Protein AF-A0A7J8F1W4-F1 (afdb_monomer_lite)

Organism: Rousettus aegyptiacus (NCBI:txid9407)

Sequence (271 aa):
MDYCKKEWRGNTQKAICMKKGYEEVSQKFTSIRRVRGDNYCALRATLFQAMSQPAALPHWLQDPELTLLPEKLISKYNWIKQWKLGLKFEGKSEDLVDKIKESLTLLRTKWAGLAELRTAEARQVACDKLFTNEEEEYSLYEAVKFLMLNRAIELYDDKEKGKEVPFFSVLLFARDTSSDPRQLLRNHLNQVGHTGGLEQVSCTFGSTLAQNSSFNHQTFVGQKFRSSVVGCSWLGVPGGPDWGRRIHVQHGRGLGPSLGDSSFSPCGPSS

Structure (mmCIF, N/CA/C/O backbone):
data_AF-A0A7J8F1W4-F1
#
_entry.id   AF-A0A7J8F1W4-F1
#
loop_
_atom_site.group_PDB
_atom_site.id
_atom_site.type_symbol
_atom_site.label_atom_id
_atom_site.label_alt_id
_atom_site.label_comp_id
_atom_site.label_asym_id
_atom_site.label_entity_id
_atom_site.label_seq_id
_atom_site.pdbx_PDB_ins_code
_atom_site.Cartn_x
_atom_site.Cartn_y
_atom_site.Cartn_z
_atom_site.occupancy
_atom_site.B_iso_or_equiv
_atom_site.auth_seq_id
_atom_site.auth_comp_id
_atom_site.auth_asym_id
_atom_site.auth_atom_id
_atom_site.pdbx_PDB_model_num
ATOM 1 N N . MET A 1 1 ? 15.299 -8.097 -22.611 1.00 87.38 1 MET A N 1
ATOM 2 C CA . MET A 1 1 ? 15.973 -9.411 -22.442 1.00 87.38 1 MET A CA 1
ATOM 3 C C . MET A 1 1 ? 17.372 -9.336 -21.823 1.00 87.38 1 MET A C 1
ATOM 5 O O . MET A 1 1 ? 17.802 -10.322 -21.231 1.00 87.38 1 MET A O 1
ATOM 9 N N . ASP A 1 2 ? 18.073 -8.199 -21.877 1.00 92.69 2 ASP A N 1
ATOM 10 C CA . ASP A 1 2 ? 19.457 -8.086 -21.370 1.00 92.69 2 ASP A CA 1
ATOM 11 C C . ASP A 1 2 ? 19.605 -8.404 -19.881 1.00 92.69 2 ASP A C 1
ATOM 13 O O . ASP A 1 2 ? 20.530 -9.110 -19.480 1.00 92.69 2 ASP A O 1
ATOM 17 N N . TYR A 1 3 ? 18.641 -7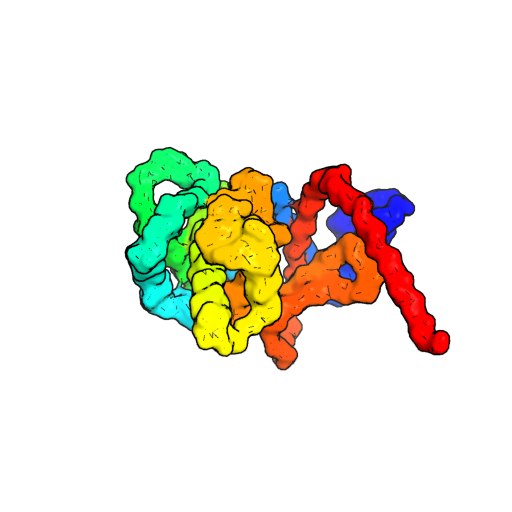.965 -19.066 1.00 88.00 3 TYR A N 1
ATOM 18 C CA . TYR A 1 3 ? 18.589 -8.309 -17.646 1.00 88.00 3 TYR A CA 1
ATOM 19 C C . TYR A 1 3 ? 18.582 -9.828 -17.414 1.00 88.00 3 TYR A C 1
ATOM 21 O O . TYR A 1 3 ? 19.382 -10.341 -16.635 1.00 88.00 3 TYR A O 1
ATOM 29 N N . CYS A 1 4 ? 17.735 -10.559 -18.147 1.00 88.88 4 CYS A N 1
ATOM 30 C CA . CYS A 1 4 ? 17.640 -12.011 -18.037 1.00 88.88 4 CYS A CA 1
ATOM 31 C C . CYS A 1 4 ? 18.960 -12.698 -18.412 1.00 88.88 4 CYS A C 1
ATOM 33 O O . CYS A 1 4 ? 19.391 -13.607 -17.708 1.00 88.88 4 CYS A O 1
ATOM 35 N N . LYS A 1 5 ? 19.623 -12.250 -19.488 1.00 90.75 5 LYS A N 1
ATOM 36 C CA . LYS A 1 5 ? 20.929 -12.788 -19.911 1.00 90.75 5 LYS A CA 1
ATOM 37 C C . LYS A 1 5 ? 22.009 -12.567 -18.849 1.00 90.75 5 LYS A C 1
ATOM 39 O O . LYS A 1 5 ? 22.869 -13.425 -18.658 1.00 90.75 5 LYS A O 1
ATOM 44 N N . LYS A 1 6 ? 21.970 -11.421 -18.160 1.00 92.44 6 LYS A N 1
ATOM 45 C CA . LYS A 1 6 ? 22.951 -11.064 -17.131 1.00 92.44 6 LYS A CA 1
ATOM 46 C C . LYS A 1 6 ? 22.773 -11.868 -15.843 1.00 92.44 6 LYS A C 1
ATOM 48 O O . LYS A 1 6 ? 23.784 -12.349 -15.332 1.00 92.44 6 LYS A O 1
ATOM 53 N N . GLU A 1 7 ? 21.543 -11.989 -15.340 1.00 89.38 7 GLU A N 1
ATOM 54 C CA . GLU A 1 7 ? 21.234 -12.644 -14.056 1.00 89.38 7 GLU A CA 1
ATOM 55 C C . GLU A 1 7 ? 21.146 -14.170 -14.163 1.00 89.38 7 GLU A C 1
ATOM 57 O O . GLU A 1 7 ? 21.704 -14.893 -13.342 1.00 89.38 7 GLU A O 1
ATOM 62 N N . TRP A 1 8 ? 20.475 -14.688 -15.193 1.00 89.00 8 TRP A N 1
ATOM 63 C CA . TRP A 1 8 ? 20.205 -16.119 -15.330 1.00 89.00 8 TRP A CA 1
ATOM 64 C C . TRP A 1 8 ? 21.188 -16.752 -16.311 1.00 89.00 8 TRP A C 1
ATOM 66 O O . TRP A 1 8 ? 20.878 -16.988 -17.479 1.00 89.00 8 TRP A O 1
ATOM 76 N N . ARG A 1 9 ? 22.404 -17.025 -15.829 1.00 89.44 9 ARG A N 1
ATOM 77 C CA . ARG A 1 9 ? 23.480 -17.650 -16.616 1.00 89.44 9 ARG A CA 1
ATOM 78 C C . ARG A 1 9 ? 23.468 -19.177 -16.510 1.00 89.44 9 ARG A C 1
ATOM 80 O O . ARG A 1 9 ? 22.954 -19.748 -15.552 1.00 89.44 9 ARG A O 1
ATOM 87 N N . GLY A 1 10 ? 24.068 -19.832 -17.503 1.00 89.62 10 GLY A N 1
ATOM 88 C CA . GLY A 1 10 ? 24.205 -21.289 -17.548 1.00 89.62 10 GLY A CA 1
ATOM 89 C C . GLY A 1 10 ? 22.908 -22.039 -17.875 1.00 89.62 10 GLY A C 1
ATOM 90 O O . GLY A 1 10 ? 21.909 -21.445 -18.298 1.00 89.62 10 GLY A O 1
ATOM 91 N N . ASN A 1 11 ? 22.960 -23.359 -17.677 1.00 92.19 11 ASN A N 1
ATOM 92 C CA . ASN A 1 11 ? 21.940 -24.324 -18.107 1.00 92.19 11 ASN A CA 1
ATOM 93 C C . ASN A 1 11 ? 21.307 -25.088 -16.933 1.00 92.19 11 ASN A C 1
ATOM 95 O O . ASN A 1 11 ? 20.782 -26.183 -17.109 1.00 92.19 11 ASN A O 1
ATOM 99 N N . THR A 1 12 ? 21.352 -24.533 -15.719 1.00 91.50 12 THR A N 1
ATOM 100 C CA . THR A 1 12 ? 20.630 -25.140 -14.595 1.00 91.50 12 THR A CA 1
ATOM 101 C C . THR A 1 12 ? 19.129 -25.111 -14.868 1.00 91.50 12 THR A C 1
ATOM 103 O O . THR A 1 12 ? 18.616 -24.177 -15.491 1.00 91.50 12 THR A O 1
ATOM 106 N N . GLN A 1 13 ? 18.392 -26.094 -14.348 1.00 85.75 13 GLN A N 1
ATOM 107 C CA . GLN A 1 13 ? 16.939 -26.156 -14.520 1.00 85.75 13 GLN A CA 1
ATOM 108 C C . GLN A 1 13 ? 16.240 -24.867 -14.053 1.00 85.75 13 GLN A C 1
ATOM 110 O O . GLN A 1 13 ? 15.285 -24.411 -14.681 1.00 85.75 13 GLN A O 1
ATOM 115 N N . LYS A 1 14 ? 16.751 -24.249 -12.979 1.00 81.56 14 LYS A N 1
ATOM 116 C CA . LYS A 1 14 ? 16.273 -22.959 -12.467 1.00 81.56 14 LYS A CA 1
ATOM 117 C C . LYS A 1 14 ? 16.530 -21.822 -13.459 1.00 81.56 14 LYS A C 1
ATOM 119 O O . LYS A 1 14 ? 15.614 -21.055 -13.734 1.00 81.56 14 LYS A O 1
ATOM 124 N N . ALA A 1 15 ? 17.733 -21.730 -14.030 1.00 85.06 15 ALA A N 1
ATOM 125 C CA . ALA A 1 15 ? 18.055 -20.705 -15.024 1.00 85.06 15 ALA A CA 1
ATOM 126 C C . ALA A 1 15 ? 17.222 -20.866 -16.304 1.00 85.06 15 ALA A C 1
ATOM 128 O O . ALA A 1 15 ? 16.712 -19.877 -16.818 1.00 85.06 15 ALA A O 1
ATOM 129 N N . ILE A 1 16 ? 17.022 -22.100 -16.781 1.00 87.56 16 ILE A N 1
ATOM 130 C CA . ILE A 1 16 ? 16.160 -22.393 -17.938 1.00 87.56 16 ILE A CA 1
ATOM 131 C C . ILE A 1 16 ? 14.712 -21.970 -17.653 1.00 87.56 16 ILE A C 1
ATOM 133 O O . ILE A 1 16 ? 14.098 -21.293 -18.473 1.00 87.56 16 ILE A O 1
ATOM 137 N N . CYS A 1 17 ? 14.177 -22.322 -16.480 1.00 82.19 17 CYS A N 1
ATOM 138 C CA . CYS A 1 17 ? 12.823 -21.946 -16.069 1.00 82.19 17 CYS A CA 1
ATOM 139 C C . CYS A 1 17 ? 12.640 -20.421 -16.017 1.00 82.19 17 CYS A C 1
ATOM 141 O O . CYS A 1 17 ? 11.667 -19.893 -16.549 1.00 82.19 17 CYS A O 1
ATOM 143 N N . MET A 1 18 ? 13.596 -19.703 -15.423 1.00 85.44 18 MET A N 1
ATOM 144 C CA . MET A 1 18 ? 13.534 -18.244 -15.326 1.00 85.44 18 MET A CA 1
ATOM 145 C C . MET A 1 18 ? 13.669 -17.563 -16.690 1.00 85.44 18 MET A C 1
ATOM 147 O O . MET A 1 18 ? 12.945 -16.605 -16.942 1.00 85.44 18 MET A O 1
ATOM 151 N N . LYS A 1 19 ? 14.534 -18.066 -17.585 1.00 88.88 19 LYS A N 1
ATOM 152 C CA . LYS A 1 19 ? 14.649 -17.563 -18.966 1.00 88.88 19 LYS A CA 1
ATOM 153 C C . LYS A 1 19 ? 13.312 -17.630 -19.700 1.00 88.88 19 LYS A C 1
ATOM 155 O O . LYS A 1 19 ? 12.871 -16.601 -20.198 1.00 88.88 19 LYS A O 1
ATOM 160 N N . LYS A 1 20 ? 12.625 -18.778 -19.643 1.00 88.25 20 LYS A N 1
ATOM 161 C CA . LYS A 1 20 ? 11.274 -18.942 -20.209 1.00 88.25 20 LYS A CA 1
ATOM 162 C C . LYS A 1 20 ? 10.268 -17.960 -19.606 1.00 88.25 20 LYS A C 1
ATOM 164 O O . LYS A 1 20 ? 9.504 -17.331 -20.326 1.00 88.25 20 LYS A O 1
ATOM 169 N N . GLY A 1 21 ? 10.308 -17.762 -18.288 1.00 83.88 21 GLY A N 1
ATOM 170 C CA . GLY A 1 21 ? 9.456 -16.768 -17.631 1.00 83.88 21 GLY A CA 1
ATOM 171 C C . GLY A 1 21 ? 9.703 -15.337 -18.127 1.00 83.88 21 GLY A C 1
ATOM 172 O O . GLY A 1 21 ? 8.754 -14.587 -18.345 1.00 83.88 21 GLY A O 1
ATOM 173 N N . TYR A 1 22 ? 10.965 -14.953 -18.344 1.00 86.50 22 TYR A N 1
ATOM 174 C CA . TYR A 1 22 ? 11.305 -13.644 -18.910 1.00 86.50 22 TYR A CA 1
ATOM 175 C C . TYR A 1 22 ? 10.969 -13.518 -20.397 1.00 86.50 22 TYR A C 1
ATOM 177 O O . TYR A 1 22 ? 10.630 -12.416 -20.823 1.00 86.50 22 TYR A O 1
ATOM 185 N N . GLU A 1 23 ? 11.037 -14.603 -21.169 1.00 88.56 23 GLU A N 1
ATOM 186 C CA . GLU A 1 23 ? 10.591 -14.641 -22.568 1.00 88.56 23 GLU A CA 1
ATOM 187 C C . GLU A 1 23 ? 9.093 -14.322 -22.660 1.00 88.56 23 GLU A C 1
ATOM 189 O O . GLU A 1 23 ? 8.716 -13.398 -23.377 1.00 88.56 23 GLU A O 1
ATOM 194 N N . GLU A 1 24 ? 8.260 -14.973 -21.848 1.00 87.62 24 GLU A N 1
ATOM 195 C CA . GLU A 1 24 ? 6.814 -14.710 -21.780 1.00 87.62 24 GLU A CA 1
ATOM 196 C C . GLU A 1 24 ? 6.503 -13.278 -21.326 1.00 87.62 24 GLU A C 1
ATOM 198 O O . GLU A 1 24 ? 5.697 -12.573 -21.933 1.00 87.62 24 GLU A O 1
ATOM 203 N N . VAL A 1 25 ? 7.206 -12.786 -20.301 1.00 84.94 25 VAL A N 1
ATOM 204 C CA . VAL A 1 25 ? 7.093 -11.382 -19.877 1.00 84.94 25 VAL A CA 1
ATOM 205 C C . VAL A 1 25 ? 7.475 -10.429 -21.014 1.00 84.94 25 VAL A C 1
ATOM 207 O O . VAL A 1 25 ? 6.817 -9.402 -21.191 1.00 84.94 25 VAL A O 1
ATOM 210 N N . SER A 1 26 ? 8.496 -10.766 -21.806 1.00 88.94 26 SER A N 1
ATOM 211 C CA . SER A 1 26 ? 8.995 -9.908 -22.883 1.00 88.94 26 SER A CA 1
ATOM 212 C C . SER A 1 26 ? 8.041 -9.761 -24.066 1.00 88.94 26 SER A C 1
ATOM 214 O O . SER A 1 26 ? 8.127 -8.761 -24.776 1.00 88.94 26 SER A O 1
ATOM 216 N N . GLN A 1 27 ? 7.094 -10.692 -24.236 1.00 88.19 27 GLN A N 1
ATOM 217 C CA . GLN A 1 27 ? 6.038 -10.580 -25.250 1.00 88.19 27 GLN A CA 1
ATOM 218 C C . GLN A 1 27 ? 5.141 -9.362 -25.006 1.00 88.19 27 GLN A C 1
ATOM 220 O O . GLN A 1 27 ? 4.632 -8.757 -25.946 1.00 88.19 27 GLN A O 1
ATOM 225 N N . LYS A 1 28 ? 4.953 -8.990 -23.735 1.00 85.81 28 LYS A N 1
ATOM 226 C CA . LYS A 1 28 ? 4.146 -7.834 -23.336 1.00 85.81 28 LYS A CA 1
ATOM 227 C C . LYS A 1 28 ? 5.040 -6.650 -22.956 1.00 85.81 28 LYS A C 1
ATOM 229 O O . LYS A 1 28 ? 4.797 -5.529 -23.381 1.00 85.81 28 LYS A O 1
ATOM 234 N N . PHE A 1 29 ? 6.109 -6.861 -22.200 1.00 85.56 29 PHE A N 1
ATOM 235 C CA . PHE A 1 29 ? 6.877 -5.785 -21.573 1.00 85.56 29 PHE A CA 1
ATOM 236 C C . PHE A 1 29 ? 8.303 -5.723 -22.112 1.00 85.56 29 PHE A C 1
ATOM 238 O O . PHE A 1 29 ? 9.074 -6.669 -21.986 1.00 85.56 29 PHE A O 1
ATOM 245 N N . THR A 1 30 ? 8.703 -4.577 -22.663 1.00 88.94 30 THR A N 1
ATOM 246 C CA . THR A 1 30 ? 10.033 -4.432 -23.284 1.00 88.94 30 THR A CA 1
ATOM 247 C C . THR A 1 30 ? 11.145 -4.224 -22.257 1.00 88.94 30 THR A C 1
ATOM 249 O O . THR A 1 30 ? 12.310 -4.530 -22.517 1.00 88.94 30 THR A O 1
ATOM 252 N N . SER A 1 31 ? 10.794 -3.710 -21.076 1.00 87.94 31 SER A N 1
ATOM 253 C CA . SER A 1 31 ? 11.739 -3.277 -20.048 1.00 87.94 31 SER A CA 1
ATOM 254 C C . SER A 1 31 ? 11.312 -3.698 -18.645 1.00 87.94 31 SER A C 1
ATOM 256 O O . SER A 1 31 ? 10.129 -3.865 -18.342 1.00 87.94 31 SER A O 1
ATOM 258 N N . ILE A 1 32 ? 12.305 -3.811 -17.766 1.00 87.06 32 ILE A N 1
ATOM 259 C CA . ILE A 1 32 ? 12.142 -4.159 -16.355 1.00 87.06 32 ILE A CA 1
ATOM 260 C C . ILE A 1 32 ? 12.829 -3.122 -15.475 1.00 87.06 32 ILE A C 1
ATOM 262 O O . ILE A 1 32 ? 13.918 -2.643 -15.795 1.00 87.06 32 ILE A O 1
ATOM 266 N N . ARG A 1 33 ? 12.219 -2.817 -14.331 1.00 87.12 33 ARG A N 1
ATOM 267 C CA . ARG A 1 33 ? 12.862 -2.054 -13.260 1.00 87.12 33 ARG A CA 1
ATOM 268 C C . ARG A 1 33 ? 13.092 -2.954 -12.058 1.00 87.12 33 ARG A C 1
ATOM 270 O O . ARG A 1 33 ? 12.163 -3.577 -11.545 1.00 87.12 33 ARG A O 1
ATOM 277 N N . ARG A 1 34 ? 14.345 -3.024 -11.610 1.00 87.88 34 ARG A N 1
ATOM 278 C CA . ARG A 1 34 ? 14.695 -3.744 -10.383 1.00 87.88 34 ARG A CA 1
ATOM 279 C C . ARG A 1 34 ? 14.208 -2.946 -9.185 1.00 87.88 34 ARG A C 1
ATOM 281 O O . ARG A 1 34 ? 14.503 -1.760 -9.076 1.00 87.88 34 ARG A O 1
ATOM 288 N N . VAL A 1 35 ? 13.486 -3.613 -8.297 1.00 87.94 35 VAL A N 1
ATOM 289 C CA . VAL A 1 35 ? 13.042 -3.045 -7.025 1.00 87.94 35 VAL A CA 1
ATOM 290 C C . VAL A 1 35 ? 14.036 -3.452 -5.944 1.00 87.94 35 VAL A C 1
ATOM 292 O O . VAL A 1 35 ? 14.553 -4.570 -5.965 1.00 87.94 35 VAL A O 1
ATOM 295 N N . ARG A 1 36 ? 14.321 -2.545 -5.006 1.00 87.75 36 ARG A N 1
ATOM 296 C CA . ARG A 1 36 ? 15.161 -2.842 -3.843 1.00 87.75 36 ARG A CA 1
ATOM 297 C C . ARG A 1 36 ? 14.600 -4.053 -3.088 1.00 87.75 36 ARG A C 1
ATOM 299 O O . ARG A 1 36 ? 13.435 -4.054 -2.697 1.00 87.75 36 ARG A O 1
ATOM 306 N N . GLY A 1 37 ? 15.440 -5.071 -2.902 1.00 85.06 37 GLY A N 1
ATOM 307 C CA . GLY A 1 37 ? 15.102 -6.321 -2.215 1.00 85.06 37 GLY A CA 1
ATOM 308 C C . GLY A 1 37 ? 15.261 -6.215 -0.701 1.00 85.06 37 GLY A C 1
ATOM 309 O O . GLY A 1 37 ? 16.121 -6.887 -0.133 1.00 85.06 37 GLY A O 1
ATOM 310 N N . ASP A 1 38 ? 14.486 -5.328 -0.082 1.00 88.38 38 ASP A N 1
ATOM 311 C CA . ASP A 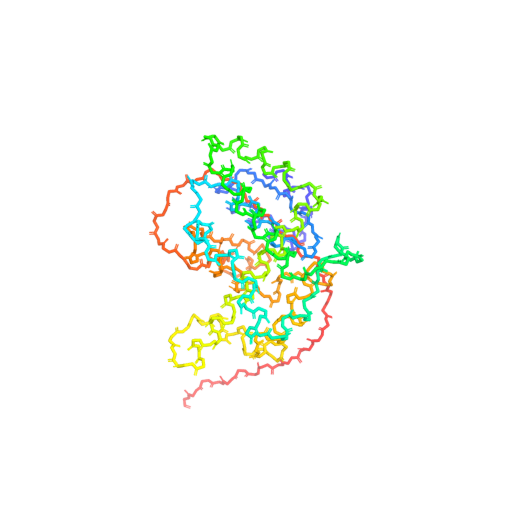1 38 ? 14.326 -5.225 1.370 1.00 88.38 38 ASP A CA 1
ATOM 312 C C . ASP A 1 38 ? 12.915 -5.676 1.800 1.00 88.38 38 ASP A C 1
ATOM 314 O O . ASP A 1 38 ? 12.100 -6.122 0.986 1.00 88.38 38 ASP A O 1
ATOM 318 N N . ASN A 1 39 ? 12.610 -5.514 3.085 1.00 89.44 39 ASN A N 1
ATOM 319 C CA . ASN A 1 39 ? 11.328 -5.887 3.683 1.00 89.44 39 ASN A CA 1
ATOM 320 C C . ASN A 1 39 ? 10.139 -4.999 3.249 1.00 89.44 39 ASN A C 1
ATOM 322 O O . ASN A 1 39 ? 9.001 -5.279 3.616 1.00 89.44 39 ASN A O 1
ATOM 326 N N . TYR A 1 40 ? 10.379 -3.980 2.417 1.00 89.31 40 TYR A N 1
ATOM 327 C CA . TYR A 1 40 ? 9.364 -3.157 1.754 1.00 89.31 40 TYR A CA 1
ATOM 328 C C . TYR A 1 40 ? 9.230 -3.462 0.257 1.00 89.31 40 TYR A C 1
ATOM 330 O O . TYR A 1 40 ? 8.451 -2.797 -0.422 1.00 89.31 40 TYR A O 1
ATOM 338 N N . CYS A 1 41 ? 9.948 -4.446 -0.298 1.00 87.31 41 CYS A N 1
ATOM 339 C CA . CYS A 1 41 ? 10.009 -4.679 -1.748 1.00 87.31 41 CYS A CA 1
ATOM 340 C C . CYS A 1 41 ? 8.632 -4.784 -2.427 1.00 87.31 41 CYS A C 1
ATOM 342 O O . CYS A 1 41 ? 8.448 -4.251 -3.522 1.00 87.31 41 CYS A O 1
ATOM 344 N N . ALA A 1 42 ? 7.656 -5.402 -1.762 1.00 83.81 42 ALA A N 1
ATOM 345 C CA . ALA A 1 42 ? 6.301 -5.540 -2.275 1.00 83.81 42 ALA A CA 1
ATOM 346 C C . ALA A 1 42 ? 5.480 -4.253 -2.252 1.00 83.81 42 ALA A C 1
ATOM 348 O O . ALA A 1 42 ? 4.837 -3.923 -3.255 1.00 83.81 42 ALA A O 1
ATOM 349 N N . LEU A 1 43 ? 5.565 -3.503 -1.151 1.00 88.06 43 LEU A N 1
ATOM 350 C CA . LEU A 1 43 ? 4.951 -2.183 -1.037 1.00 88.06 43 LEU A CA 1
ATOM 351 C C . LEU A 1 43 ? 5.570 -1.232 -2.060 1.00 88.06 43 LEU A C 1
ATOM 353 O O . LEU A 1 43 ? 4.849 -0.620 -2.842 1.00 88.06 43 LEU A O 1
ATOM 357 N N . ARG A 1 44 ? 6.903 -1.211 -2.149 1.00 91.12 44 ARG A N 1
ATOM 358 C CA . ARG A 1 44 ? 7.657 -0.394 -3.100 1.00 91.12 44 ARG A CA 1
ATOM 359 C C . ARG A 1 44 ? 7.278 -0.688 -4.541 1.00 91.12 44 ARG A C 1
ATOM 361 O O . ARG A 1 44 ? 6.932 0.231 -5.267 1.00 91.12 44 ARG A O 1
ATOM 368 N N . ALA A 1 45 ? 7.334 -1.951 -4.967 1.00 86.56 45 ALA A N 1
ATOM 369 C CA . ALA A 1 45 ? 7.040 -2.327 -6.352 1.00 86.56 45 ALA A CA 1
ATOM 370 C C . ALA A 1 45 ? 5.639 -1.877 -6.781 1.00 86.56 45 ALA A C 1
ATOM 372 O O . ALA A 1 45 ? 5.440 -1.394 -7.894 1.00 86.56 45 ALA A O 1
ATOM 373 N N . THR A 1 46 ? 4.678 -2.048 -5.883 1.00 86.25 46 THR A N 1
ATOM 374 C CA . THR A 1 46 ? 3.267 -1.838 -6.186 1.00 86.25 46 THR A CA 1
ATOM 375 C C . THR A 1 46 ? 2.892 -0.375 -6.113 1.00 86.25 46 THR A C 1
ATOM 377 O O . THR A 1 46 ? 2.261 0.128 -7.036 1.00 86.25 46 THR A O 1
ATOM 380 N N . LEU A 1 47 ? 3.329 0.320 -5.063 1.00 89.75 47 LEU A N 1
ATOM 381 C CA . LEU A 1 47 ? 3.074 1.742 -4.917 1.00 89.75 47 LEU A CA 1
ATOM 382 C C . LEU A 1 47 ? 3.766 2.529 -6.032 1.00 89.75 47 LEU A C 1
ATOM 384 O O . LEU A 1 47 ? 3.150 3.402 -6.630 1.00 89.75 47 LEU A O 1
ATOM 388 N N . PHE A 1 48 ? 4.996 2.153 -6.393 1.00 89.94 48 PHE A N 1
ATOM 389 C CA . PHE A 1 48 ? 5.699 2.750 -7.524 1.00 89.94 48 PHE A CA 1
ATOM 390 C C . PHE A 1 48 ? 4.909 2.604 -8.832 1.00 89.94 48 PHE A C 1
ATOM 392 O O . PHE A 1 48 ? 4.767 3.566 -9.587 1.00 89.94 48 PHE A O 1
ATOM 399 N N . GLN A 1 49 ? 4.367 1.414 -9.111 1.00 86.75 49 GLN A N 1
ATOM 400 C CA . GLN A 1 49 ? 3.557 1.201 -10.312 1.00 86.75 49 GLN A CA 1
ATOM 401 C C . GLN A 1 49 ? 2.244 1.978 -10.280 1.00 86.75 49 GLN A C 1
ATOM 403 O O . GLN A 1 49 ? 1.903 2.629 -11.263 1.00 86.75 49 GLN A O 1
ATOM 408 N N . ALA A 1 50 ? 1.534 1.953 -9.154 1.00 86.31 50 ALA A N 1
ATOM 409 C CA . ALA A 1 50 ? 0.262 2.651 -9.018 1.00 86.31 50 ALA A CA 1
ATOM 410 C C . ALA A 1 50 ? 0.427 4.179 -9.128 1.00 86.31 50 ALA A C 1
ATOM 412 O O . ALA A 1 50 ? -0.368 4.841 -9.790 1.00 86.31 50 ALA A O 1
ATOM 413 N N . MET A 1 51 ? 1.499 4.730 -8.551 1.00 88.88 51 MET A N 1
ATOM 414 C CA . MET A 1 51 ? 1.786 6.169 -8.554 1.00 88.88 51 MET A CA 1
ATOM 415 C C . MET A 1 51 ? 2.470 6.671 -9.833 1.00 88.88 51 MET A C 1
ATOM 417 O O . MET A 1 51 ? 2.396 7.861 -10.117 1.00 88.88 51 MET A O 1
ATOM 421 N N . SER A 1 52 ? 3.106 5.811 -10.638 1.00 86.56 52 SER A N 1
ATOM 422 C CA . SER A 1 52 ? 3.714 6.231 -11.919 1.00 86.56 52 SER A CA 1
ATOM 423 C C . SER A 1 52 ? 2.744 6.206 -13.102 1.00 86.56 52 SER A C 1
ATOM 425 O O . SER A 1 52 ? 3.014 6.820 -14.138 1.00 86.56 52 SER A O 1
ATOM 427 N N . GLN A 1 53 ? 1.585 5.566 -12.939 1.00 82.12 53 GLN A N 1
ATOM 428 C CA . GLN A 1 53 ? 0.535 5.477 -13.955 1.00 82.12 53 GLN A CA 1
ATOM 429 C C . GLN A 1 53 ? -0.804 6.170 -13.596 1.00 82.12 53 GLN A C 1
ATOM 431 O O . GLN A 1 53 ? -1.837 5.734 -14.105 1.00 82.12 53 GLN A O 1
ATOM 436 N N . PRO A 1 54 ? -0.871 7.227 -12.757 1.00 74.12 54 PRO A N 1
ATOM 437 C CA . PRO A 1 54 ? -2.148 7.796 -12.363 1.00 74.12 54 PRO A CA 1
ATOM 438 C C . PRO A 1 54 ? -2.787 8.511 -13.549 1.00 74.12 54 PRO A C 1
ATOM 440 O O . PRO A 1 54 ? -2.195 9.403 -14.156 1.00 74.12 54 PRO A O 1
ATOM 443 N N . ALA A 1 55 ? -4.016 8.107 -13.856 1.00 72.12 55 ALA A N 1
ATOM 444 C CA . ALA A 1 55 ? -4.910 8.861 -14.725 1.00 72.12 55 ALA A CA 1
ATOM 445 C C . ALA A 1 55 ? -5.663 9.952 -13.941 1.00 72.12 55 ALA A C 1
ATOM 447 O O . ALA A 1 55 ? -5.992 10.992 -14.497 1.00 72.12 55 ALA A O 1
ATOM 448 N N . ALA A 1 56 ? -5.929 9.707 -12.654 1.00 84.75 56 ALA A N 1
ATOM 449 C CA . ALA A 1 56 ? -6.621 10.611 -11.742 1.00 84.75 56 ALA A CA 1
ATOM 450 C C . ALA A 1 56 ? -6.281 10.264 -10.283 1.00 84.75 56 ALA A C 1
ATOM 452 O O . ALA A 1 56 ? -5.746 9.186 -9.996 1.00 84.75 56 ALA A O 1
ATOM 453 N N . LEU A 1 57 ? -6.625 11.164 -9.358 1.00 85.44 57 LEU A N 1
ATOM 454 C CA . LEU A 1 57 ? -6.610 10.872 -7.928 1.00 85.44 57 LEU A CA 1
ATOM 455 C C . LEU A 1 57 ? -7.755 9.892 -7.604 1.00 85.44 57 LEU A C 1
ATOM 457 O O . LEU A 1 57 ? -8.901 10.200 -7.932 1.00 85.44 57 LEU A O 1
ATOM 461 N N . PRO A 1 58 ? -7.504 8.731 -6.980 1.00 84.19 58 PRO A N 1
ATOM 462 C CA . PRO A 1 58 ? -8.567 7.782 -6.650 1.00 84.19 58 PRO A CA 1
ATOM 463 C C . PRO A 1 58 ? -9.612 8.359 -5.681 1.00 84.19 58 PRO A C 1
ATOM 465 O O . PRO A 1 58 ? -9.250 9.095 -4.766 1.00 84.19 58 PRO A O 1
ATOM 468 N N . HIS A 1 59 ? -10.890 7.986 -5.824 1.00 86.31 59 HIS A N 1
ATOM 469 C CA . HIS A 1 59 ? -11.985 8.536 -5.005 1.00 86.31 59 HIS A CA 1
ATOM 470 C C . HIS A 1 59 ? -11.788 8.350 -3.493 1.00 86.31 59 HIS A C 1
ATOM 472 O O . HIS A 1 59 ? -11.982 9.291 -2.734 1.00 86.31 59 HIS A O 1
ATOM 478 N N . TRP A 1 60 ? -11.324 7.181 -3.046 1.00 85.62 60 TRP A N 1
ATOM 479 C CA . TRP A 1 60 ? -11.028 6.934 -1.626 1.00 85.62 60 TRP A CA 1
ATOM 480 C C . TRP A 1 60 ? -9.908 7.832 -1.074 1.00 85.62 60 TRP A C 1
ATOM 482 O O . TRP A 1 60 ? -9.847 8.072 0.125 1.00 85.62 60 TRP A O 1
ATOM 492 N N . LEU A 1 61 ? -9.012 8.322 -1.940 1.00 87.25 61 LEU A N 1
ATOM 493 C CA . LEU A 1 61 ? -7.921 9.223 -1.565 1.00 87.25 61 LEU A CA 1
ATOM 494 C C . LEU A 1 61 ? -8.360 10.700 -1.623 1.00 87.25 61 LEU A C 1
ATOM 496 O O . LEU A 1 61 ? -7.696 11.560 -1.046 1.00 87.25 61 LEU A O 1
ATOM 500 N N . GLN A 1 62 ? -9.484 10.991 -2.291 1.00 88.69 62 GLN A N 1
ATOM 501 C CA . GLN A 1 62 ? -10.166 12.290 -2.256 1.00 88.69 62 GLN A CA 1
ATOM 502 C C . GLN A 1 62 ? -11.005 12.470 -0.984 1.00 88.69 62 GLN A C 1
ATOM 504 O O . GLN A 1 62 ? -11.246 13.608 -0.587 1.00 88.69 62 GLN A O 1
ATOM 509 N N . ASP A 1 63 ? -11.437 11.372 -0.357 1.00 89.44 63 ASP A N 1
ATOM 510 C CA . ASP A 1 63 ? -12.306 11.395 0.817 1.00 89.44 63 ASP A CA 1
ATOM 511 C C . ASP A 1 63 ? -11.646 12.147 1.996 1.00 89.44 63 ASP A C 1
ATOM 513 O O . ASP A 1 63 ? -10.595 11.719 2.496 1.00 89.44 63 ASP A O 1
ATOM 517 N N . PRO A 1 64 ? -12.229 13.267 2.472 1.00 88.44 64 PRO A N 1
ATOM 518 C CA . PRO A 1 64 ? -11.722 13.990 3.636 1.00 88.44 64 PRO A CA 1
ATOM 519 C C . PRO A 1 64 ? -11.652 13.122 4.900 1.00 88.44 64 PRO A C 1
ATOM 521 O O . PRO A 1 64 ? -10.746 13.306 5.724 1.00 88.44 64 PRO A O 1
ATOM 524 N N . GLU A 1 65 ? -12.553 12.141 5.026 1.00 89.69 65 GLU A N 1
ATOM 525 C CA . GLU A 1 65 ? -12.636 11.218 6.161 1.00 89.69 65 GLU A CA 1
ATOM 526 C C . GLU A 1 65 ? -11.382 10.357 6.317 1.00 89.69 65 GLU A C 1
ATOM 528 O O . GLU A 1 65 ? -11.062 9.919 7.425 1.00 89.69 65 GLU A O 1
ATOM 533 N N . LEU A 1 66 ? -10.603 10.185 5.244 1.00 90.19 66 LEU A N 1
ATOM 534 C CA . LEU A 1 66 ? -9.341 9.455 5.285 1.00 90.19 66 LEU A CA 1
ATOM 535 C C . LEU A 1 66 ? -8.377 10.029 6.331 1.00 90.19 66 LEU A C 1
ATOM 537 O O . LEU A 1 66 ? -7.678 9.283 7.011 1.00 90.19 66 LEU A O 1
ATOM 541 N N . THR A 1 67 ? -8.354 11.355 6.490 1.00 87.75 67 THR A N 1
ATOM 542 C CA . THR A 1 67 ? -7.465 12.023 7.456 1.00 87.75 67 THR A CA 1
ATOM 543 C C . THR A 1 67 ? -7.957 11.941 8.902 1.00 87.75 67 THR A C 1
ATOM 545 O O . THR A 1 67 ? -7.169 12.158 9.819 1.00 87.75 67 THR A O 1
ATOM 548 N N . LEU A 1 68 ? -9.227 11.582 9.109 1.00 92.31 68 LEU A N 1
ATOM 549 C CA . LEU A 1 68 ? -9.836 11.345 10.424 1.00 92.31 68 LEU A CA 1
ATOM 550 C C . LEU A 1 68 ? -9.780 9.863 10.828 1.00 92.31 68 LEU A C 1
ATOM 552 O O . LEU A 1 68 ? -9.998 9.516 11.990 1.00 92.31 68 LEU A O 1
ATOM 556 N N . LEU A 1 69 ? -9.477 8.976 9.876 1.00 93.69 69 LEU A N 1
ATOM 557 C CA . LEU A 1 69 ? -9.399 7.535 10.092 1.00 93.69 69 LEU A CA 1
ATOM 558 C C . LEU A 1 69 ? -8.420 7.129 11.214 1.00 93.69 69 LEU A C 1
ATOM 560 O O . LEU A 1 69 ? -8.800 6.263 12.007 1.00 93.69 69 LEU A O 1
ATOM 564 N N . PRO A 1 70 ? -7.214 7.728 11.348 1.00 94.62 70 PRO A N 1
ATOM 565 C CA . PRO A 1 70 ? -6.290 7.387 12.432 1.00 94.62 70 PRO A CA 1
ATOM 566 C C . PRO A 1 70 ? -6.897 7.613 13.817 1.00 94.62 70 PRO A C 1
ATOM 568 O O . PRO A 1 70 ? -6.883 6.705 14.648 1.00 94.62 70 PRO A O 1
ATOM 571 N N . GLU A 1 71 ? -7.507 8.781 14.032 1.00 94.44 71 GLU A N 1
ATOM 572 C CA . GLU A 1 71 ? -8.164 9.152 15.290 1.00 94.44 71 GLU A CA 1
ATOM 573 C C . GLU A 1 71 ? -9.312 8.182 15.609 1.00 94.44 71 GLU A C 1
ATOM 575 O O . GLU A 1 71 ? -9.374 7.611 16.702 1.00 94.44 71 GLU A O 1
ATOM 580 N N . LYS A 1 72 ? -10.187 7.925 14.627 1.00 95.19 72 LYS A N 1
ATOM 581 C CA . LYS A 1 72 ? -11.354 7.040 14.776 1.00 95.19 72 LYS A CA 1
ATOM 582 C C . LYS A 1 72 ? -10.959 5.602 15.106 1.00 95.19 72 LYS A C 1
ATOM 584 O O . LYS A 1 72 ? -11.506 5.012 16.040 1.00 95.19 72 LYS A O 1
ATOM 589 N N . LEU A 1 73 ? -10.018 5.024 14.356 1.00 94.94 73 LEU A N 1
ATOM 590 C CA . LEU A 1 73 ? -9.613 3.632 14.548 1.00 94.94 73 LEU A CA 1
ATOM 591 C C . LEU A 1 73 ? -8.827 3.433 15.836 1.00 94.94 73 LEU A C 1
ATOM 593 O O . LEU A 1 73 ? -9.111 2.483 16.558 1.00 94.94 73 LEU A O 1
ATOM 597 N N . ILE A 1 74 ? -7.865 4.306 16.144 1.00 94.44 74 ILE A N 1
ATOM 598 C CA . ILE A 1 74 ? -7.025 4.150 17.340 1.00 94.44 74 ILE A CA 1
ATOM 599 C C . ILE A 1 74 ? -7.852 4.374 18.613 1.00 94.44 74 ILE A C 1
ATOM 601 O O . ILE A 1 74 ? -7.637 3.671 19.601 1.00 94.44 74 ILE A O 1
ATOM 605 N N . SER A 1 75 ? -8.838 5.279 18.575 1.00 94.69 75 SER A N 1
ATOM 606 C CA . SER A 1 75 ? -9.788 5.475 19.676 1.00 94.69 75 SER A CA 1
ATOM 607 C C . SER A 1 75 ? -10.693 4.254 19.887 1.00 94.69 75 SER A C 1
ATOM 609 O O . SER A 1 75 ? -10.836 3.769 21.010 1.00 94.69 75 SER A O 1
ATOM 611 N N . LYS A 1 76 ? -11.246 3.684 18.805 1.00 96.38 76 LYS A N 1
ATOM 612 C CA . LYS A 1 76 ? -12.102 2.484 18.867 1.00 96.38 76 LYS A CA 1
ATOM 613 C C . LYS A 1 76 ? -11.324 1.218 19.247 1.00 96.38 76 LYS A C 1
ATOM 615 O O . LYS A 1 76 ? -11.834 0.365 19.970 1.00 96.38 76 LYS A O 1
ATOM 620 N N . TYR A 1 77 ? -10.091 1.086 18.766 1.00 95.81 77 TYR A N 1
ATOM 621 C CA . TYR A 1 77 ? -9.258 -0.104 18.901 1.00 95.81 77 TYR A CA 1
ATOM 622 C C . TYR A 1 77 ? -7.908 0.252 19.537 1.00 95.81 77 TYR A C 1
ATOM 624 O O . TYR A 1 77 ? -6.873 0.319 18.875 1.00 95.81 77 TYR A O 1
ATOM 632 N N . ASN A 1 78 ? -7.897 0.404 20.865 1.00 93.75 78 ASN A N 1
ATOM 633 C CA . ASN A 1 78 ? -6.698 0.779 21.631 1.00 93.75 78 ASN A CA 1
ATOM 634 C C . ASN A 1 78 ? -5.474 -0.130 21.401 1.00 93.75 78 ASN A C 1
ATOM 636 O O . ASN A 1 78 ? -4.339 0.300 21.602 1.00 93.75 78 ASN A O 1
ATOM 640 N N . TRP A 1 79 ? -5.671 -1.381 20.972 1.00 95.88 79 TRP A N 1
ATOM 641 C CA . TRP A 1 79 ? -4.573 -2.299 20.658 1.00 95.88 79 TRP A CA 1
ATOM 642 C C . TRP A 1 79 ? -3.737 -1.858 19.447 1.00 95.88 79 TRP A C 1
ATOM 644 O O . TRP A 1 79 ? -2.600 -2.309 19.323 1.00 95.88 79 TRP A O 1
ATOM 654 N N . ILE A 1 80 ? -4.235 -0.945 18.601 1.00 96.44 80 ILE A N 1
ATOM 655 C CA . ILE A 1 80 ? -3.475 -0.370 17.478 1.00 96.44 80 ILE A CA 1
ATOM 656 C C . ILE A 1 80 ? -2.264 0.428 17.978 1.00 96.44 80 ILE A C 1
ATOM 658 O O . ILE A 1 80 ? -1.262 0.500 17.278 1.00 96.44 80 ILE A O 1
ATOM 662 N N . LYS A 1 81 ? -2.268 0.919 19.227 1.00 93.31 81 LYS A N 1
ATOM 663 C CA . LYS A 1 81 ? -1.102 1.580 19.852 1.00 93.31 81 LYS A CA 1
ATOM 664 C C . LYS A 1 81 ? 0.145 0.685 19.946 1.00 93.31 81 LYS A C 1
ATOM 666 O O . LYS A 1 81 ? 1.229 1.178 20.216 1.00 93.31 81 LYS A O 1
ATOM 671 N N . GLN A 1 82 ? 0.009 -0.621 19.696 1.00 92.25 82 GLN A N 1
ATOM 672 C CA . GLN A 1 82 ? 1.120 -1.571 19.550 1.00 92.25 82 GLN A CA 1
ATOM 673 C C . GLN A 1 82 ? 1.805 -1.477 18.172 1.00 92.25 82 GLN A C 1
ATOM 675 O O . GLN A 1 82 ? 2.641 -2.324 17.847 1.00 92.25 82 GLN A O 1
ATOM 680 N N . TRP A 1 83 ? 1.422 -0.507 17.335 1.00 94.75 83 TRP A N 1
ATOM 681 C CA . TRP A 1 83 ? 2.018 -0.262 16.028 1.00 94.75 83 TRP A CA 1
ATOM 682 C C . TRP A 1 83 ? 3.525 -0.062 16.142 1.00 94.75 83 TRP A C 1
ATOM 684 O O . TRP A 1 83 ? 4.003 0.765 16.918 1.00 94.75 83 TRP A O 1
ATOM 694 N N . LYS A 1 84 ? 4.277 -0.803 15.331 1.00 92.19 84 LYS A N 1
ATOM 695 C CA . LYS A 1 84 ? 5.716 -0.622 15.199 1.00 92.19 84 LYS A CA 1
ATOM 696 C C . LYS A 1 84 ? 5.998 0.208 13.951 1.00 92.19 84 LYS A C 1
ATOM 698 O O . LYS A 1 84 ? 5.818 -0.271 12.829 1.00 92.19 84 LYS A O 1
ATOM 703 N N . LEU A 1 85 ? 6.414 1.456 14.167 1.00 89.50 85 LEU A N 1
ATOM 704 C CA . LEU A 1 85 ? 6.866 2.335 13.093 1.00 89.50 85 LEU A CA 1
ATOM 705 C C . LEU A 1 85 ? 8.151 1.785 12.465 1.00 89.50 85 LEU A C 1
ATOM 707 O O . LEU A 1 85 ? 9.002 1.227 13.161 1.00 89.50 85 LEU A O 1
ATOM 711 N N . GLY A 1 86 ? 8.299 1.971 11.153 1.00 84.69 86 GLY A N 1
ATOM 712 C CA . GLY A 1 86 ? 9.497 1.576 10.425 1.00 84.69 86 GLY A CA 1
ATOM 713 C C . GLY A 1 86 ? 10.785 2.163 11.012 1.00 84.69 86 GLY A C 1
ATOM 714 O O . GLY A 1 86 ? 10.791 3.246 11.590 1.00 84.69 86 GLY A O 1
ATOM 715 N N . LEU A 1 87 ? 11.906 1.469 10.784 1.00 80.62 87 LEU A N 1
ATOM 716 C CA . LEU A 1 87 ? 13.233 1.784 11.350 1.00 80.62 87 LEU A CA 1
ATOM 717 C C . LEU A 1 87 ? 13.687 3.247 11.166 1.00 80.62 87 LEU A C 1
ATOM 719 O O . LEU A 1 87 ? 14.486 3.751 11.945 1.00 80.62 87 LEU A O 1
ATOM 723 N N . LYS A 1 88 ? 13.192 3.941 10.135 1.00 81.31 88 LYS A N 1
ATOM 724 C CA . LYS A 1 88 ? 13.504 5.354 9.854 1.00 81.31 88 LYS A CA 1
ATOM 725 C C . LYS A 1 88 ? 12.840 6.347 10.819 1.00 81.31 88 LYS A C 1
ATOM 727 O O . LYS A 1 88 ? 13.219 7.514 10.827 1.00 81.31 88 LYS A O 1
ATOM 732 N N . PHE A 1 89 ? 11.879 5.888 11.614 1.00 79.81 89 PHE A N 1
ATOM 733 C CA . PHE A 1 89 ? 11.118 6.689 12.570 1.00 79.81 89 PHE A CA 1
ATOM 734 C C . PHE A 1 89 ? 11.392 6.291 14.031 1.00 79.81 89 PHE A C 1
ATOM 736 O O . PHE A 1 89 ? 10.817 6.890 14.939 1.00 79.81 89 PHE A O 1
ATOM 743 N N . GLU A 1 90 ? 12.263 5.304 14.284 1.00 69.62 90 GLU A N 1
ATOM 744 C CA . GLU A 1 90 ? 12.640 4.910 15.647 1.00 69.62 90 GLU A CA 1
ATOM 745 C C . GLU A 1 90 ? 13.304 6.088 16.387 1.00 69.62 90 GLU A C 1
ATOM 747 O O . GLU A 1 90 ? 14.191 6.756 15.858 1.00 69.62 90 GLU A O 1
ATOM 752 N N . GLY A 1 91 ? 12.852 6.361 17.616 1.00 64.44 91 GLY A N 1
ATOM 753 C CA . GLY A 1 91 ? 13.371 7.445 18.461 1.00 64.44 91 GLY A CA 1
ATOM 754 C C . GLY A 1 91 ? 12.690 8.810 18.290 1.00 64.44 91 GLY A C 1
ATOM 755 O O . GLY A 1 91 ? 13.000 9.727 19.048 1.00 64.44 91 GLY A O 1
ATOM 756 N N . LYS A 1 92 ? 11.739 8.963 17.357 1.00 64.00 92 LYS A N 1
ATOM 757 C CA . LYS A 1 92 ? 10.922 10.182 17.244 1.00 64.00 92 LYS A CA 1
ATOM 758 C C . LYS A 1 92 ? 9.739 10.100 18.218 1.00 64.00 92 LYS A C 1
ATOM 760 O O . LYS A 1 92 ? 8.870 9.245 18.073 1.00 64.00 92 LYS A O 1
ATOM 765 N N . SER A 1 93 ? 9.732 10.968 19.231 1.00 58.66 93 SER A N 1
ATOM 766 C CA . SER A 1 93 ? 8.657 11.089 20.229 1.00 58.66 93 SER A CA 1
ATOM 767 C C . SER A 1 93 ? 7.480 11.879 19.654 1.00 58.66 93 SER A C 1
ATOM 769 O O . SER A 1 93 ? 7.221 13.008 20.066 1.00 58.66 93 SER A O 1
ATOM 771 N N . GLU A 1 94 ? 6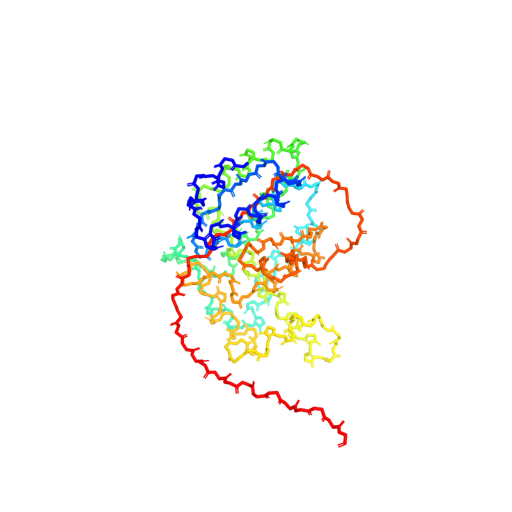.791 11.306 18.679 1.00 69.75 94 GLU A N 1
ATOM 772 C CA . GLU A 1 94 ? 5.561 11.880 18.138 1.00 69.75 94 GLU A CA 1
ATOM 773 C C . GLU A 1 94 ? 4.390 10.931 18.369 1.00 69.75 94 GLU A C 1
ATOM 775 O O . GLU A 1 94 ? 4.568 9.712 18.458 1.00 69.75 94 GLU A O 1
ATOM 780 N N . ASP A 1 95 ? 3.194 11.501 18.500 1.00 88.31 95 ASP A N 1
ATOM 781 C CA . ASP A 1 95 ? 1.979 10.721 18.677 1.00 88.31 95 ASP A CA 1
ATOM 782 C C . ASP A 1 95 ? 1.717 9.848 17.435 1.00 88.31 95 ASP A C 1
ATOM 784 O O . ASP A 1 95 ? 1.881 10.274 16.288 1.00 88.31 95 ASP A O 1
ATOM 788 N N . LEU A 1 96 ? 1.332 8.588 17.662 1.00 90.88 96 LEU A N 1
ATOM 789 C CA . LEU A 1 96 ? 1.096 7.624 16.585 1.00 90.88 96 LEU A CA 1
ATOM 790 C C . LEU A 1 96 ? -0.012 8.097 15.635 1.00 90.88 96 LEU A C 1
ATOM 792 O O . LEU A 1 96 ? 0.086 7.879 14.428 1.00 90.88 96 LEU A O 1
ATOM 796 N N . VAL A 1 97 ? -1.068 8.715 16.169 1.00 93.31 97 VAL A N 1
ATOM 797 C CA . VAL A 1 97 ? -2.191 9.224 15.377 1.00 93.31 97 VAL A CA 1
ATOM 798 C C . VAL A 1 97 ? -1.684 10.289 14.413 1.00 93.31 97 VAL A C 1
ATOM 800 O O . VAL A 1 97 ? -1.945 10.190 13.211 1.00 93.31 97 VAL A O 1
ATOM 803 N N . ASP A 1 98 ? -0.902 11.241 14.923 1.00 92.88 98 ASP A N 1
ATOM 804 C CA . ASP A 1 98 ? -0.328 12.328 14.132 1.00 92.88 98 ASP A CA 1
ATOM 805 C C . ASP A 1 98 ? 0.606 11.785 13.047 1.00 92.88 98 ASP A C 1
ATOM 807 O O . ASP A 1 98 ? 0.441 12.117 11.872 1.00 92.88 98 ASP A O 1
ATOM 811 N N . LYS A 1 99 ? 1.492 10.836 13.376 1.00 92.81 99 LYS A N 1
ATOM 812 C CA . LYS A 1 99 ? 2.391 10.212 12.388 1.00 92.81 99 LYS A CA 1
ATOM 813 C C . LYS A 1 99 ? 1.668 9.502 11.250 1.00 92.81 99 LYS A C 1
ATOM 815 O O . LYS A 1 99 ? 2.076 9.599 10.086 1.00 92.81 99 LYS A O 1
ATOM 820 N N . ILE A 1 100 ? 0.596 8.773 11.550 1.00 94.94 100 ILE A N 1
ATOM 821 C CA . ILE A 1 100 ? -0.198 8.112 10.509 1.00 94.94 100 ILE A CA 1
ATOM 822 C C . ILE A 1 100 ? -0.978 9.150 9.690 1.00 94.94 100 ILE A C 1
ATOM 824 O O . ILE A 1 100 ? -1.062 9.021 8.467 1.00 94.94 100 ILE A O 1
ATOM 828 N N . LYS A 1 101 ? -1.501 10.205 10.322 1.00 95.12 101 LYS A N 1
ATOM 829 C CA . LYS A 1 101 ? -2.214 11.301 9.649 1.00 95.12 101 LYS A CA 1
ATOM 830 C C . LYS A 1 101 ? -1.309 12.084 8.698 1.00 95.12 101 LYS A C 1
ATOM 832 O O . LYS A 1 101 ? -1.708 12.349 7.561 1.00 95.12 101 LYS A O 1
ATOM 837 N N . GLU A 1 102 ? -0.082 12.387 9.114 1.00 94.62 102 GLU A N 1
ATOM 838 C CA . GLU A 1 102 ? 0.965 12.965 8.264 1.00 94.62 102 GLU A CA 1
ATOM 839 C C . GLU A 1 102 ? 1.253 12.061 7.066 1.00 94.62 102 GLU A C 1
ATOM 841 O O . GLU A 1 102 ? 1.254 12.520 5.924 1.00 94.62 102 GLU A O 1
ATOM 846 N N . SER A 1 103 ? 1.403 10.757 7.308 1.00 95.50 103 SER A N 1
ATOM 847 C CA . SER A 1 103 ? 1.695 9.773 6.263 1.00 95.50 103 SER A CA 1
ATOM 848 C C . SER A 1 103 ? 0.560 9.642 5.236 1.00 95.50 103 SER A C 1
ATOM 850 O O . SER A 1 103 ? 0.810 9.609 4.028 1.00 95.50 103 SER A O 1
ATOM 852 N N . LEU A 1 104 ? -0.702 9.618 5.679 1.00 95.56 104 LEU A N 1
ATOM 853 C CA . LEU A 1 104 ? -1.876 9.611 4.793 1.00 95.56 104 LEU A CA 1
ATOM 854 C C . LEU A 1 104 ? -1.999 10.918 4.001 1.00 95.56 104 LEU A C 1
ATOM 856 O O . LEU A 1 104 ? -2.314 10.900 2.809 1.00 95.56 104 LEU A O 1
ATOM 860 N N . THR A 1 105 ? -1.706 12.050 4.642 1.00 95.50 105 THR A N 1
ATOM 861 C CA . THR A 1 105 ? -1.696 13.362 3.985 1.00 95.50 105 THR A CA 1
ATOM 862 C C . THR A 1 105 ? -0.608 13.427 2.918 1.00 95.50 105 THR A C 1
ATOM 864 O O . THR A 1 105 ? -0.879 13.870 1.803 1.00 95.50 105 THR A O 1
ATOM 867 N N . LEU A 1 106 ? 0.593 12.925 3.215 1.00 96.00 106 LEU A N 1
ATOM 868 C CA . LEU A 1 106 ? 1.693 12.826 2.261 1.00 96.00 106 LEU A CA 1
ATOM 869 C C . LEU A 1 106 ? 1.306 11.955 1.061 1.00 96.00 106 LEU A C 1
ATOM 871 O O . LEU A 1 106 ? 1.496 12.379 -0.079 1.00 96.00 106 LEU A O 1
ATOM 875 N N . LEU A 1 107 ? 0.719 10.778 1.305 1.00 95.06 107 LEU A N 1
ATOM 876 C CA . LEU A 1 107 ? 0.243 9.882 0.250 1.00 95.06 107 LEU A CA 1
ATOM 877 C C . LEU A 1 107 ? -0.744 10.594 -0.679 1.00 95.06 107 LEU A C 1
ATOM 879 O O . LEU A 1 107 ? -0.552 10.578 -1.895 1.00 95.06 107 LEU A O 1
ATOM 883 N N . ARG A 1 108 ? -1.752 11.270 -0.116 1.00 94.44 108 ARG A N 1
ATOM 884 C CA . ARG A 1 108 ? -2.737 12.043 -0.883 1.00 94.44 108 ARG A CA 1
ATOM 885 C C . ARG A 1 108 ? -2.079 13.145 -1.706 1.00 94.44 108 ARG A C 1
ATOM 887 O O . ARG A 1 108 ? -2.307 13.216 -2.910 1.00 94.44 108 ARG A O 1
ATOM 894 N N . THR A 1 109 ? -1.243 13.972 -1.083 1.00 95.38 109 THR A N 1
ATOM 895 C CA . THR A 1 109 ? -0.597 15.117 -1.739 1.00 95.38 109 THR A CA 1
ATOM 896 C C . THR A 1 109 ? 0.322 14.674 -2.875 1.00 95.38 109 THR A C 1
ATOM 898 O O . THR A 1 109 ? 0.257 15.225 -3.973 1.00 95.38 109 THR A O 1
ATOM 901 N N . LYS A 1 110 ? 1.154 13.647 -2.657 1.00 95.56 110 LYS A N 1
ATOM 902 C CA . LYS A 1 110 ? 2.066 13.139 -3.693 1.00 95.56 110 LYS A CA 1
ATOM 903 C C . LYS A 1 110 ? 1.296 12.485 -4.839 1.00 95.56 110 LYS A C 1
ATOM 905 O O . LYS A 1 110 ? 1.650 12.700 -5.994 1.00 95.56 110 LYS A O 1
ATOM 910 N N . TRP A 1 111 ? 0.235 11.729 -4.553 1.00 94.44 111 TRP A N 1
ATOM 911 C CA . TRP A 1 111 ? -0.589 11.117 -5.600 1.00 94.44 111 TRP A CA 1
ATOM 912 C C . TRP A 1 111 ? -1.345 12.162 -6.424 1.00 94.44 111 TRP A C 1
ATOM 914 O O . TRP A 1 111 ? -1.382 12.053 -7.648 1.00 94.44 111 TRP A O 1
ATOM 924 N N . ALA A 1 112 ? -1.898 13.192 -5.777 1.00 93.25 112 ALA A N 1
ATOM 925 C CA . ALA A 1 112 ? -2.572 14.300 -6.452 1.00 93.25 112 ALA A CA 1
ATOM 926 C C . ALA A 1 112 ? -1.612 15.032 -7.398 1.00 93.25 112 ALA A C 1
ATOM 928 O O . ALA A 1 112 ? -1.896 15.146 -8.588 1.00 93.25 112 ALA A O 1
ATOM 929 N N . GLY A 1 113 ? -0.422 15.398 -6.908 1.00 94.19 113 GLY A N 1
ATOM 930 C CA . GLY A 1 113 ? 0.599 16.044 -7.734 1.00 94.19 113 GLY A CA 1
ATOM 931 C C . GLY A 1 113 ? 1.050 15.188 -8.923 1.00 94.19 113 GLY A C 1
ATOM 932 O O . GLY A 1 113 ? 1.341 15.719 -9.989 1.00 94.19 113 GLY A O 1
ATOM 933 N N . LEU A 1 114 ? 1.068 13.856 -8.789 1.00 93.12 114 LEU A N 1
ATOM 934 C CA . LEU A 1 114 ? 1.369 12.954 -9.908 1.00 93.12 114 LEU A CA 1
ATOM 935 C C . LEU A 1 114 ? 0.216 12.855 -10.914 1.00 93.12 114 LEU A C 1
ATOM 937 O O . LEU A 1 114 ? 0.477 12.739 -12.111 1.00 93.12 114 LEU A O 1
ATOM 941 N N . ALA A 1 115 ? -1.036 12.908 -10.458 1.00 90.75 115 ALA A N 1
ATOM 942 C CA . ALA A 1 115 ? -2.215 12.892 -11.324 1.00 90.75 115 ALA A CA 1
ATOM 943 C C . ALA A 1 115 ? -2.354 14.177 -12.164 1.00 90.75 115 ALA A C 1
ATOM 945 O O . ALA A 1 115 ? -2.888 14.128 -13.268 1.00 90.75 115 ALA A O 1
ATOM 946 N N . GLU A 1 116 ? -1.835 15.309 -11.682 1.00 92.69 116 GLU A N 1
ATOM 947 C CA . GLU A 1 116 ? -1.820 16.586 -12.415 1.00 92.69 116 GLU A CA 1
ATOM 948 C C . GLU A 1 116 ? -0.805 16.616 -13.575 1.00 92.69 116 GLU A C 1
ATOM 950 O O . GLU A 1 116 ? -0.910 17.433 -14.497 1.00 92.69 116 GLU A O 1
ATOM 955 N N . LEU A 1 117 ? 0.187 15.718 -13.572 1.00 91.94 117 LEU A N 1
ATOM 956 C CA . LEU A 1 117 ? 1.203 15.655 -14.619 1.00 91.94 117 LEU A CA 1
ATOM 957 C C . LEU A 1 117 ? 0.643 15.025 -15.899 1.00 91.94 117 LEU A C 1
ATOM 959 O O . LEU A 1 117 ? 0.190 13.880 -15.915 1.00 91.94 117 LEU A O 1
ATOM 963 N N . ARG A 1 118 ? 0.776 15.749 -17.015 1.00 86.50 118 ARG A N 1
ATOM 964 C CA . ARG A 1 118 ? 0.193 15.370 -18.315 1.00 86.50 118 ARG A CA 1
ATOM 965 C C . ARG A 1 118 ? 0.830 14.127 -18.945 1.00 86.50 118 ARG A C 1
ATOM 967 O O . ARG A 1 118 ? 0.128 13.281 -19.490 1.00 86.50 118 ARG A O 1
ATOM 974 N N . THR A 1 119 ? 2.153 14.000 -18.872 1.00 88.56 119 THR A N 1
ATOM 975 C CA . THR A 1 119 ? 2.911 12.949 -19.579 1.00 88.56 119 THR A CA 1
ATOM 976 C C . THR A 1 119 ? 3.344 11.824 -18.645 1.00 88.56 119 THR A C 1
ATOM 978 O O . THR A 1 119 ? 3.740 12.088 -17.506 1.00 88.56 119 THR A O 1
ATOM 981 N N . ALA A 1 120 ? 3.367 10.589 -19.149 1.00 87.31 120 ALA A N 1
ATOM 982 C CA . ALA A 1 120 ? 3.849 9.429 -18.400 1.00 87.31 120 ALA A CA 1
ATOM 983 C C . ALA A 1 120 ? 5.327 9.568 -17.997 1.00 87.31 120 ALA A C 1
ATOM 985 O O . ALA A 1 120 ? 5.711 9.163 -16.904 1.00 87.31 120 ALA A O 1
ATOM 986 N N . GLU A 1 121 ? 6.145 10.202 -18.833 1.00 89.75 121 GLU A N 1
ATOM 987 C CA . GLU A 1 121 ? 7.564 10.455 -18.585 1.00 89.75 121 GLU A CA 1
ATOM 988 C C . GLU A 1 121 ? 7.758 11.383 -17.383 1.00 89.75 121 GLU A C 1
ATOM 990 O O . GLU A 1 121 ? 8.528 11.065 -16.479 1.00 89.75 121 GLU A O 1
ATOM 995 N N . ALA A 1 122 ? 7.017 12.495 -17.321 1.00 91.81 122 ALA A N 1
ATOM 996 C CA . ALA A 1 122 ? 7.056 13.400 -16.171 1.00 91.81 122 ALA A CA 1
ATOM 997 C C . ALA A 1 122 ? 6.624 12.698 -14.874 1.00 91.81 122 ALA A C 1
ATOM 999 O O . ALA A 1 122 ? 7.285 12.859 -13.847 1.00 91.81 122 ALA A O 1
ATOM 1000 N N . ARG A 1 123 ? 5.568 11.870 -14.927 1.00 91.44 123 ARG A N 1
ATOM 1001 C CA . ARG A 1 123 ? 5.133 11.052 -13.781 1.00 91.44 123 ARG A CA 1
ATOM 1002 C C . ARG A 1 123 ? 6.214 10.074 -13.349 1.00 91.44 123 ARG A C 1
ATOM 1004 O O . ARG A 1 123 ? 6.500 9.957 -12.162 1.00 91.44 123 ARG A O 1
ATOM 1011 N N . GLN A 1 124 ? 6.874 9.428 -14.306 1.00 89.69 124 GLN A N 1
ATOM 1012 C CA . GLN A 1 124 ? 7.971 8.511 -14.032 1.00 89.69 124 GLN A CA 1
ATOM 1013 C C . GLN A 1 124 ? 9.138 9.216 -13.333 1.00 89.69 124 GLN A C 1
ATOM 1015 O O . GLN A 1 124 ? 9.619 8.709 -12.324 1.00 89.69 124 GLN A O 1
ATOM 1020 N N . VAL A 1 125 ? 9.553 10.389 -13.823 1.00 93.00 125 VAL A N 1
ATOM 1021 C CA . VAL A 1 125 ? 10.635 11.195 -13.230 1.00 93.00 125 VAL A CA 1
ATOM 1022 C C . VAL A 1 125 ? 10.265 11.681 -11.828 1.00 93.00 125 VAL A C 1
ATOM 1024 O O . VAL A 1 125 ? 11.104 11.671 -10.929 1.00 93.00 125 VAL A O 1
ATOM 1027 N N . ALA A 1 126 ? 9.017 12.095 -11.614 1.00 94.19 126 ALA A N 1
ATOM 1028 C CA . ALA A 1 126 ? 8.537 12.496 -10.296 1.00 94.19 126 ALA A CA 1
ATOM 1029 C C . ALA A 1 126 ? 8.507 11.310 -9.314 1.00 94.19 126 ALA A C 1
ATOM 1031 O O . ALA A 1 126 ? 8.983 11.446 -8.188 1.00 94.19 126 ALA A O 1
ATOM 1032 N N . CYS A 1 127 ? 8.054 10.127 -9.745 1.00 92.75 127 CYS A N 1
ATOM 1033 C CA . CYS A 1 127 ? 8.171 8.904 -8.949 1.00 92.75 127 CYS A CA 1
ATOM 1034 C C . CYS A 1 127 ? 9.633 8.540 -8.664 1.00 92.75 127 CYS A C 1
ATOM 1036 O O . CYS A 1 127 ? 9.952 8.152 -7.548 1.00 92.75 127 CYS A O 1
ATOM 1038 N N . ASP A 1 128 ? 10.546 8.700 -9.621 1.00 93.06 128 ASP A N 1
ATOM 1039 C CA . ASP A 1 128 ? 11.968 8.412 -9.397 1.00 93.06 128 ASP A CA 1
ATOM 1040 C C . ASP A 1 128 ? 12.574 9.294 -8.298 1.00 93.06 128 ASP A C 1
ATOM 1042 O O . ASP A 1 128 ? 13.408 8.823 -7.530 1.00 93.06 128 ASP A O 1
ATOM 1046 N N . LYS A 1 129 ? 12.114 10.546 -8.179 1.00 94.94 129 LYS A N 1
ATOM 1047 C CA . LYS A 1 129 ? 12.510 11.467 -7.100 1.00 94.94 129 LYS A CA 1
ATOM 1048 C C . LYS A 1 129 ? 11.861 11.139 -5.753 1.00 94.94 129 LYS A C 1
ATOM 1050 O O . LYS A 1 129 ? 12.445 11.446 -4.719 1.00 94.94 129 LYS A O 1
ATOM 1055 N N . LEU A 1 130 ? 10.675 10.533 -5.764 1.00 94.88 130 LEU A N 1
ATOM 1056 C CA . LEU A 1 130 ? 9.947 10.139 -4.555 1.00 94.88 130 LEU A CA 1
ATOM 1057 C C . LEU A 1 130 ? 10.510 8.853 -3.932 1.00 94.88 130 LEU A C 1
ATOM 1059 O O . LEU A 1 130 ? 10.605 8.742 -2.715 1.00 94.88 130 LEU A O 1
ATOM 1063 N N . PHE A 1 131 ? 10.903 7.884 -4.761 1.00 93.94 131 PHE A N 1
ATOM 1064 C CA . PHE A 1 131 ? 11.400 6.577 -4.320 1.00 93.94 131 PHE A CA 1
ATOM 1065 C C . PHE A 1 131 ? 12.935 6.544 -4.244 1.00 93.94 131 PHE A C 1
ATOM 1067 O O . PHE A 1 131 ? 13.608 5.795 -4.961 1.00 93.94 131 PHE A O 1
ATOM 1074 N N . THR A 1 132 ? 13.487 7.400 -3.382 1.00 92.44 132 THR A N 1
ATOM 1075 C CA . THR A 1 132 ? 14.932 7.630 -3.196 1.00 92.44 132 THR A CA 1
ATOM 1076 C C . THR A 1 132 ? 15.513 6.994 -1.930 1.00 92.44 132 THR A C 1
ATOM 1078 O O . THR A 1 132 ? 16.714 7.089 -1.696 1.00 92.44 132 THR A O 1
ATOM 1081 N N . ASN A 1 133 ? 14.726 6.224 -1.172 1.00 90.06 133 ASN A N 1
ATOM 1082 C CA . ASN A 1 133 ? 15.049 5.661 0.148 1.00 90.06 133 ASN A CA 1
ATOM 1083 C C . ASN A 1 133 ? 15.200 6.708 1.263 1.00 90.06 133 ASN A C 1
ATOM 1085 O O . ASN A 1 133 ? 15.850 6.438 2.282 1.00 90.06 133 ASN A O 1
ATOM 1089 N N . GLU A 1 134 ? 14.567 7.858 1.076 1.00 91.56 134 GLU A N 1
ATOM 1090 C CA . GLU A 1 134 ? 14.441 8.908 2.080 1.00 91.56 134 GLU A CA 1
ATOM 1091 C C . GLU A 1 134 ? 13.146 8.770 2.885 1.00 91.56 134 GLU A C 1
ATOM 1093 O O . GLU A 1 134 ? 12.299 7.925 2.593 1.00 91.56 134 GLU A O 1
ATOM 1098 N N . GLU A 1 135 ? 13.006 9.583 3.931 1.00 91.19 135 GLU A N 1
ATOM 1099 C CA . GLU A 1 135 ? 11.902 9.512 4.896 1.00 91.19 135 GLU A CA 1
ATOM 1100 C C . GLU A 1 135 ? 10.511 9.532 4.242 1.00 91.19 135 GLU A C 1
ATOM 1102 O O . GLU A 1 135 ? 9.652 8.739 4.632 1.00 91.19 135 GLU A O 1
ATOM 1107 N N . GLU A 1 136 ? 10.314 10.356 3.204 1.00 94.12 136 GLU A N 1
ATOM 1108 C CA . GLU A 1 136 ? 9.045 10.420 2.468 1.00 94.12 136 GLU A CA 1
ATOM 1109 C C . GLU A 1 136 ? 8.627 9.044 1.932 1.00 94.12 136 GLU A C 1
ATOM 1111 O O . GLU A 1 136 ? 7.480 8.645 2.107 1.00 94.12 136 GLU A O 1
ATOM 1116 N N . GLU A 1 137 ? 9.555 8.282 1.342 1.00 95.12 137 GLU A N 1
ATOM 1117 C CA . GLU A 1 137 ? 9.269 6.954 0.791 1.00 95.12 137 GLU A CA 1
ATOM 1118 C C . GLU A 1 137 ? 8.738 6.002 1.874 1.00 95.12 137 GLU A C 1
ATOM 1120 O O . GLU A 1 137 ? 7.751 5.297 1.663 1.00 95.12 137 GLU A O 1
ATOM 1125 N N . TYR A 1 138 ? 9.373 5.991 3.049 1.00 94.88 138 TYR A N 1
ATOM 1126 C CA . TYR A 1 138 ? 8.971 5.109 4.147 1.00 94.88 138 TYR A CA 1
ATOM 1127 C C . TYR A 1 138 ? 7.675 5.561 4.818 1.00 94.88 138 TYR A C 1
ATOM 1129 O O . TYR A 1 138 ? 6.895 4.712 5.248 1.00 94.88 138 TYR A O 1
ATOM 1137 N N . SER A 1 139 ? 7.406 6.867 4.856 1.00 95.31 139 SER A N 1
ATOM 1138 C CA . SER A 1 139 ? 6.130 7.401 5.340 1.00 95.31 139 SER A CA 1
ATOM 1139 C C . SER A 1 139 ? 4.964 6.906 4.475 1.00 95.31 139 SER A C 1
ATOM 1141 O O . SER A 1 139 ? 3.946 6.461 5.005 1.00 95.31 139 SER A O 1
ATOM 1143 N N . LEU A 1 140 ? 5.138 6.833 3.149 1.00 95.56 140 LEU A N 1
ATOM 1144 C CA . LEU A 1 140 ? 4.121 6.248 2.267 1.00 95.56 140 LEU A CA 1
ATOM 1145 C C . LEU A 1 140 ? 3.826 4.777 2.601 1.00 95.56 140 LEU A C 1
ATOM 1147 O O . LEU A 1 140 ? 2.683 4.334 2.489 1.00 95.56 140 LEU A O 1
ATOM 1151 N N . TYR A 1 141 ? 4.830 4.005 3.022 1.00 94.19 141 TYR A N 1
ATOM 1152 C CA . TYR A 1 141 ? 4.620 2.610 3.416 1.00 94.19 141 TYR A CA 1
ATOM 1153 C C . TYR A 1 141 ? 3.824 2.481 4.710 1.00 94.19 141 TYR A C 1
ATOM 1155 O O . TYR A 1 141 ? 2.980 1.590 4.796 1.00 94.19 141 TYR A O 1
ATOM 1163 N N . GLU A 1 142 ? 4.037 3.364 5.686 1.00 95.06 142 GLU A N 1
ATOM 1164 C CA . GLU A 1 142 ? 3.230 3.390 6.911 1.00 95.06 142 GLU A CA 1
ATOM 1165 C C . GLU A 1 142 ? 1.767 3.733 6.609 1.00 95.06 142 GLU A C 1
ATOM 1167 O O . GLU A 1 142 ? 0.870 3.037 7.088 1.00 95.06 142 GLU A O 1
ATOM 1172 N N . ALA A 1 143 ? 1.517 4.707 5.724 1.00 94.75 143 ALA A N 1
ATOM 1173 C CA . ALA A 1 143 ? 0.168 5.024 5.253 1.00 94.75 143 ALA A CA 1
ATOM 1174 C C . ALA A 1 143 ? -0.521 3.792 4.647 1.00 94.75 143 ALA A C 1
ATOM 1176 O O . ALA A 1 143 ? -1.634 3.430 5.026 1.00 94.75 143 ALA A O 1
ATOM 1177 N N . VAL A 1 144 ? 0.161 3.097 3.736 1.00 93.06 144 VAL A N 1
ATOM 1178 C CA . VAL A 1 144 ? -0.398 1.923 3.057 1.00 93.06 144 VAL A CA 1
ATOM 1179 C C . VAL A 1 144 ? -0.603 0.749 4.018 1.00 93.06 144 VAL A C 1
ATOM 1181 O O . VAL A 1 144 ? -1.660 0.120 3.978 1.00 93.06 144 VAL A O 1
ATOM 1184 N N . LYS A 1 145 ? 0.345 0.471 4.923 1.00 93.56 145 LYS A N 1
ATOM 1185 C CA . LYS A 1 145 ? 0.174 -0.541 5.982 1.00 93.56 145 LYS A CA 1
ATOM 1186 C C . LYS A 1 145 ? -1.060 -0.233 6.834 1.00 93.56 145 LYS A C 1
ATOM 1188 O O . LYS A 1 145 ? -1.797 -1.153 7.186 1.00 93.56 145 LYS A O 1
ATOM 1193 N N . PHE A 1 146 ? -1.293 1.036 7.171 1.00 94.81 146 PHE A N 1
ATOM 1194 C CA . PHE A 1 146 ? -2.436 1.436 7.991 1.00 94.81 146 PHE A CA 1
ATOM 1195 C C . PHE A 1 146 ? -3.764 1.210 7.260 1.00 94.81 146 PHE A C 1
ATOM 1197 O O . PHE A 1 146 ? -4.701 0.653 7.830 1.00 94.81 146 PHE A O 1
ATOM 1204 N N . LEU A 1 147 ? -3.822 1.531 5.965 1.00 93.25 147 LEU A N 1
ATOM 1205 C CA . LEU A 1 147 ? -4.987 1.242 5.121 1.00 93.25 147 LEU A CA 1
ATOM 1206 C C . LEU A 1 147 ? -5.248 -0.262 4.982 1.00 93.25 147 LEU A C 1
ATOM 1208 O O . LEU A 1 147 ? -6.403 -0.692 4.981 1.00 93.25 147 LEU A O 1
ATOM 1212 N N . MET A 1 148 ? -4.192 -1.079 4.913 1.00 91.25 148 MET A N 1
ATOM 1213 C CA . MET A 1 148 ? -4.330 -2.537 4.947 1.00 91.25 148 MET A CA 1
ATOM 1214 C C . MET A 1 148 ? -4.937 -3.020 6.266 1.00 91.25 148 MET A C 1
ATOM 1216 O O . MET A 1 148 ? -5.794 -3.904 6.245 1.00 91.25 148 MET A O 1
ATOM 1220 N N . LEU A 1 149 ? -4.518 -2.449 7.402 1.00 93.88 149 LEU A N 1
ATOM 1221 C CA . LEU A 1 149 ? -5.090 -2.781 8.707 1.00 93.88 149 LEU A CA 1
ATOM 1222 C C . LEU A 1 149 ? -6.565 -2.380 8.786 1.00 93.88 149 LEU A C 1
ATOM 1224 O O . LEU A 1 149 ? -7.379 -3.206 9.191 1.00 93.88 149 LEU A O 1
ATOM 1228 N N . ASN A 1 150 ? -6.918 -1.162 8.361 1.00 94.38 150 ASN A N 1
ATOM 1229 C CA . ASN A 1 150 ? -8.314 -0.722 8.310 1.00 94.38 150 ASN A CA 1
ATOM 1230 C C . ASN A 1 150 ? -9.171 -1.708 7.508 1.00 94.38 150 ASN A C 1
ATOM 1232 O O . ASN A 1 150 ? -10.181 -2.205 8.000 1.00 94.38 150 ASN A O 1
ATOM 1236 N N . ARG A 1 151 ? -8.717 -2.072 6.301 1.00 91.00 151 ARG A N 1
ATOM 1237 C CA . ARG A 1 151 ? -9.466 -2.998 5.451 1.00 91.00 151 ARG A CA 1
ATOM 1238 C C . ARG A 1 151 ? -9.601 -4.385 6.077 1.00 91.00 151 ARG A C 1
ATOM 1240 O O . ARG A 1 151 ? -10.639 -5.024 5.944 1.00 91.00 151 ARG A O 1
ATOM 1247 N N . ALA A 1 152 ? -8.566 -4.855 6.768 1.00 91.69 152 ALA A N 1
ATOM 1248 C CA . ALA A 1 152 ? -8.621 -6.117 7.491 1.00 91.69 152 ALA A CA 1
ATOM 1249 C C . ALA A 1 152 ? -9.645 -6.084 8.637 1.00 91.69 152 ALA A C 1
ATOM 1251 O O . ALA A 1 152 ? -10.367 -7.060 8.817 1.00 91.69 152 ALA A O 1
ATOM 1252 N N . ILE A 1 153 ? -9.738 -4.971 9.373 1.00 94.62 153 ILE A N 1
ATOM 1253 C CA . ILE A 1 153 ? -10.749 -4.772 10.422 1.00 94.62 153 ILE A CA 1
ATOM 1254 C C . ILE A 1 153 ? -12.156 -4.805 9.819 1.00 94.62 153 ILE A C 1
ATOM 1256 O O . ILE A 1 153 ? -12.998 -5.541 10.317 1.00 94.62 153 ILE A O 1
ATOM 1260 N N . GLU A 1 154 ? -12.406 -4.077 8.728 1.00 93.00 154 GLU A N 1
ATOM 1261 C CA . GLU A 1 154 ? -13.712 -4.078 8.050 1.00 93.00 154 GLU A CA 1
ATOM 1262 C C . GLU A 1 154 ? -14.124 -5.482 7.594 1.00 93.00 154 GLU A C 1
ATOM 1264 O O . GLU A 1 154 ? -15.240 -5.918 7.858 1.00 93.00 154 GLU A O 1
ATOM 1269 N N . LEU A 1 155 ? -13.210 -6.208 6.942 1.00 90.25 155 LEU A N 1
ATOM 1270 C CA . LEU A 1 155 ? -13.458 -7.569 6.463 1.00 90.25 155 LEU A CA 1
ATOM 1271 C C . LEU A 1 155 ? -13.700 -8.553 7.609 1.00 90.25 155 LEU A C 1
ATOM 1273 O O . LEU A 1 155 ? -14.497 -9.477 7.463 1.00 90.25 155 LEU A O 1
ATOM 1277 N N . TYR A 1 156 ? -13.009 -8.371 8.733 1.00 94.44 156 TYR A N 1
ATOM 1278 C CA . TYR A 1 156 ? -13.238 -9.167 9.930 1.00 94.44 156 TYR A CA 1
ATOM 1279 C C . TYR A 1 156 ? -14.613 -8.857 10.535 1.00 94.44 156 TYR A C 1
ATOM 1281 O O . TYR A 1 156 ? -15.407 -9.767 10.736 1.00 94.44 156 TYR A O 1
ATOM 1289 N N . ASP A 1 157 ? -14.938 -7.579 10.739 1.00 95.56 157 ASP A N 1
ATOM 1290 C CA . ASP A 1 157 ? -16.226 -7.137 11.283 1.00 95.56 157 ASP A CA 1
ATOM 1291 C C . ASP A 1 157 ? -17.409 -7.579 10.402 1.00 95.56 157 ASP A C 1
ATOM 1293 O O . ASP A 1 157 ? -18.469 -7.931 10.918 1.00 95.56 157 ASP A O 1
ATOM 1297 N N . ASP A 1 158 ? -17.261 -7.547 9.076 1.00 94.69 158 ASP A N 1
ATOM 1298 C CA . ASP A 1 158 ? -18.287 -8.004 8.135 1.00 94.69 158 ASP A CA 1
ATOM 1299 C C . ASP A 1 158 ? -18.480 -9.524 8.201 1.00 94.69 158 ASP A C 1
ATOM 1301 O O . ASP A 1 158 ? -19.623 -9.985 8.247 1.00 94.69 158 ASP A O 1
ATOM 1305 N N . LYS A 1 159 ? -17.387 -10.294 8.300 1.00 93.56 159 LYS A N 1
ATOM 1306 C CA . LYS A 1 159 ? -17.435 -11.746 8.523 1.00 93.56 159 LYS A CA 1
ATOM 1307 C C . LYS A 1 159 ? -18.152 -12.081 9.836 1.00 93.56 159 LYS A C 1
ATOM 1309 O O . LYS A 1 159 ? -19.033 -12.936 9.833 1.00 93.56 159 LYS A O 1
ATOM 1314 N N . GLU A 1 160 ? -17.824 -11.398 10.935 1.00 94.69 160 GLU A N 1
ATOM 1315 C CA . GLU A 1 160 ? -18.453 -11.625 12.249 1.00 94.69 160 GLU A CA 1
ATOM 1316 C C . GLU A 1 160 ? -19.953 -11.288 12.247 1.00 94.69 160 GLU A C 1
ATOM 1318 O O . GLU A 1 160 ? -20.735 -11.885 12.981 1.00 94.69 160 GLU A O 1
ATOM 1323 N N . LYS A 1 161 ? -20.383 -10.365 11.379 1.00 96.69 161 LYS A N 1
ATOM 1324 C CA . LYS A 1 161 ? -21.801 -10.031 11.156 1.00 96.69 161 LYS A CA 1
ATOM 1325 C C . LYS A 1 161 ? -22.506 -10.982 10.182 1.00 96.69 161 LYS A C 1
ATOM 1327 O O . LYS A 1 161 ? -23.661 -10.737 9.843 1.00 96.69 161 LYS A O 1
ATOM 1332 N N . GLY A 1 162 ? -21.829 -12.024 9.698 1.00 94.38 162 GLY A N 1
ATOM 1333 C CA . GLY A 1 162 ? -22.374 -12.983 8.736 1.00 94.38 162 GLY A CA 1
ATOM 1334 C C . GLY A 1 162 ? -22.563 -12.422 7.325 1.00 94.38 162 GLY A C 1
ATOM 1335 O O . GLY A 1 162 ? -23.329 -12.988 6.547 1.00 94.38 162 GLY A O 1
ATOM 1336 N N . LYS A 1 163 ? -21.903 -11.309 6.979 1.00 96.25 163 LYS A N 1
ATOM 1337 C CA . LYS A 1 163 ? -21.928 -10.777 5.612 1.00 96.25 163 LYS A CA 1
ATOM 1338 C C . LYS A 1 163 ? -20.994 -11.572 4.704 1.00 96.25 163 LYS A C 1
ATOM 1340 O O . LYS A 1 163 ? -20.015 -12.170 5.151 1.00 96.25 163 LYS A O 1
ATOM 1345 N N . GLU A 1 164 ? -21.273 -11.523 3.406 1.00 93.38 164 GLU A N 1
ATOM 1346 C CA . GLU A 1 164 ? -20.380 -12.084 2.399 1.00 93.38 164 GLU A CA 1
ATOM 1347 C C . GLU A 1 164 ? -19.049 -11.320 2.379 1.00 93.38 164 GLU A C 1
ATOM 1349 O O . GLU A 1 164 ? -19.013 -10.091 2.289 1.00 93.38 164 GLU A O 1
ATOM 1354 N N . VAL A 1 165 ? -17.944 -12.062 2.456 1.00 89.25 165 VAL A N 1
ATOM 1355 C CA . VAL A 1 165 ? -16.587 -11.519 2.385 1.00 89.25 165 VAL A CA 1
ATOM 1356 C C . VAL A 1 165 ? -15.771 -12.283 1.342 1.00 89.25 165 VAL A C 1
ATOM 1358 O O . VAL A 1 165 ? -15.992 -13.479 1.139 1.00 89.25 165 VAL A O 1
ATOM 1361 N N . PRO A 1 166 ? -14.792 -11.639 0.685 1.00 85.31 166 PRO A N 1
ATOM 1362 C CA . PRO A 1 166 ? -13.914 -12.326 -0.250 1.00 85.31 166 PRO A CA 1
ATOM 1363 C C . PRO A 1 166 ? -13.201 -13.516 0.401 1.00 85.31 166 PRO A C 1
ATOM 1365 O O . PRO A 1 166 ? -12.636 -13.390 1.484 1.00 85.31 166 PRO A O 1
ATOM 1368 N N . PHE A 1 167 ? -13.116 -14.648 -0.299 1.00 84.44 167 PHE A N 1
ATOM 1369 C CA . PHE A 1 167 ? -12.523 -15.874 0.253 1.00 84.44 167 PHE A CA 1
ATOM 1370 C C . PHE A 1 167 ? -11.084 -15.695 0.772 1.00 84.44 167 PHE A C 1
ATOM 1372 O O . PHE A 1 167 ? -10.676 -16.339 1.737 1.00 84.44 167 PHE A O 1
ATOM 1379 N N . PHE A 1 168 ? -10.310 -14.773 0.189 1.00 83.50 168 PHE A N 1
ATOM 1380 C CA . PHE A 1 168 ? -8.961 -14.496 0.679 1.00 83.50 168 PHE A CA 1
ATOM 1381 C C . PHE A 1 168 ? -8.949 -13.962 2.121 1.00 83.50 168 PHE A C 1
ATOM 1383 O O . PHE A 1 168 ? -7.973 -14.207 2.826 1.00 83.50 168 PHE A O 1
ATOM 1390 N N . SER A 1 169 ? -9.980 -13.230 2.564 1.00 86.19 169 SER A N 1
ATOM 1391 C CA . SER A 1 169 ? -10.046 -12.702 3.932 1.00 86.19 169 SER A CA 1
ATOM 1392 C C . SER A 1 169 ? -10.319 -13.827 4.927 1.00 86.19 169 SER A C 1
ATOM 1394 O O . SER A 1 169 ? -9.727 -13.852 6.003 1.00 86.19 169 SER A O 1
ATOM 1396 N N . VAL A 1 170 ? -11.117 -14.822 4.527 1.00 88.06 170 VAL A N 1
ATOM 1397 C CA . VAL A 1 170 ? -11.316 -16.057 5.294 1.00 88.06 170 VAL A CA 1
ATOM 1398 C C . VAL A 1 170 ? -9.977 -16.763 5.493 1.00 88.06 170 VAL A C 1
ATOM 1400 O O . VAL A 1 170 ? -9.606 -17.052 6.626 1.00 88.06 170 VAL A O 1
ATOM 1403 N N . LEU A 1 171 ? -9.204 -16.958 4.421 1.00 87.69 171 LEU A N 1
ATOM 1404 C CA . LEU A 1 171 ? -7.870 -17.565 4.508 1.00 87.69 171 LEU A CA 1
ATOM 1405 C C . LEU A 1 171 ? -6.881 -16.714 5.316 1.00 87.69 171 LEU A C 1
ATOM 1407 O O . LEU A 1 171 ? -6.042 -17.255 6.033 1.00 87.69 171 LEU A O 1
ATOM 1411 N N . LEU A 1 172 ? -6.976 -15.384 5.225 1.00 87.56 172 LEU A N 1
ATOM 1412 C CA . LEU A 1 172 ? -6.139 -14.463 5.991 1.00 87.56 172 LEU A CA 1
ATOM 1413 C C . LEU A 1 172 ? -6.305 -14.690 7.498 1.00 87.56 172 LEU A C 1
ATOM 1415 O O . LEU A 1 172 ? -5.293 -14.727 8.202 1.00 87.56 172 LEU A O 1
ATOM 1419 N N . PHE A 1 173 ? -7.550 -14.866 7.950 1.00 91.31 173 PHE A N 1
ATOM 1420 C CA . PHE A 1 173 ? -7.918 -15.066 9.354 1.00 91.31 173 PHE A CA 1
ATOM 1421 C C . PHE A 1 173 ? -8.015 -16.538 9.783 1.00 91.31 173 PHE A C 1
ATOM 1423 O O . PHE A 1 173 ? -8.220 -16.820 10.956 1.00 91.31 173 PHE A O 1
ATOM 1430 N N . ALA A 1 174 ? -7.826 -17.495 8.873 1.00 89.62 174 ALA A N 1
ATOM 1431 C CA . ALA A 1 174 ? -7.742 -18.919 9.210 1.00 89.62 174 ALA A CA 1
ATOM 1432 C C . ALA A 1 174 ? -6.359 -19.334 9.747 1.00 89.62 174 ALA A C 1
ATOM 1434 O O . ALA A 1 174 ? -6.166 -20.481 10.133 1.00 89.62 174 ALA A O 1
ATOM 1435 N N . ARG A 1 175 ? -5.375 -18.428 9.732 1.00 89.75 175 ARG A N 1
ATOM 1436 C CA . ARG A 1 175 ? -4.001 -18.709 10.163 1.00 89.75 175 ARG A CA 1
ATOM 1437 C C . ARG A 1 175 ? -3.852 -18.513 11.663 1.00 89.75 175 ARG A C 1
ATOM 1439 O O . ARG A 1 175 ? -4.239 -17.466 12.179 1.00 89.75 175 ARG A O 1
ATOM 1446 N N . ASP A 1 176 ? -3.137 -19.426 12.309 1.00 90.38 176 ASP A N 1
ATOM 1447 C CA . ASP A 1 176 ? -2.874 -19.389 13.754 1.00 90.38 176 ASP A CA 1
ATOM 1448 C C . ASP A 1 176 ? -2.187 -18.096 14.218 1.00 90.38 176 ASP A C 1
ATOM 1450 O O . ASP A 1 176 ? -2.399 -17.632 15.332 1.00 90.38 176 ASP A O 1
ATOM 1454 N N . THR A 1 177 ? -1.380 -17.472 13.354 1.00 90.62 177 THR A N 1
ATOM 1455 C CA . THR A 1 177 ? -0.658 -16.227 13.658 1.00 90.62 177 THR A CA 1
ATOM 1456 C C . THR A 1 177 ? -1.428 -14.957 13.287 1.00 90.62 177 THR A C 1
ATOM 1458 O O . THR A 1 177 ? -0.907 -13.857 13.470 1.00 90.62 177 THR A O 1
ATOM 1461 N N . SER A 1 178 ? -2.636 -15.073 12.734 1.00 93.69 178 SER A N 1
ATOM 1462 C CA . SER A 1 178 ? -3.417 -13.948 12.211 1.00 93.69 178 SER A CA 1
ATOM 1463 C C . SER A 1 178 ? -4.918 -14.180 12.354 1.00 93.69 178 SER A C 1
ATOM 1465 O O . SER A 1 178 ? -5.666 -13.762 11.477 1.00 93.69 178 SER A O 1
ATOM 1467 N N . SER A 1 179 ? -5.370 -14.843 13.416 1.00 93.81 179 SER A N 1
ATOM 1468 C CA . SER A 1 179 ? -6.789 -15.209 13.555 1.00 93.81 179 SER A CA 1
ATOM 1469 C C . SER A 1 179 ? -7.731 -14.009 13.722 1.00 93.81 179 SER A C 1
ATOM 1471 O O . SER A 1 179 ? -8.912 -14.104 13.405 1.00 93.81 179 SER A O 1
ATOM 1473 N N . ASP A 1 180 ? -7.193 -12.855 14.121 1.00 95.56 180 ASP A N 1
ATOM 1474 C CA . ASP A 1 180 ? -7.903 -11.585 14.268 1.00 95.56 180 ASP A CA 1
ATOM 1475 C C . ASP A 1 180 ? -7.034 -10.391 13.785 1.00 95.56 180 ASP A C 1
ATOM 1477 O O . ASP A 1 180 ? -5.821 -10.544 13.567 1.00 95.56 180 ASP A O 1
ATOM 1481 N N . PRO A 1 181 ? -7.605 -9.180 13.606 1.00 96.12 181 PRO A N 1
ATOM 1482 C CA . PRO A 1 181 ? -6.853 -8.005 13.152 1.00 96.12 181 PRO A CA 1
ATOM 1483 C C . PRO A 1 181 ? -5.720 -7.564 14.092 1.00 96.12 181 PRO A C 1
ATOM 1485 O O . PRO A 1 181 ? -4.727 -6.988 13.639 1.00 96.12 181 PRO A O 1
ATOM 1488 N N . ARG A 1 182 ? -5.820 -7.849 15.395 1.00 96.75 182 ARG A N 1
ATOM 1489 C CA . ARG A 1 182 ? -4.770 -7.526 16.370 1.00 96.75 182 ARG A CA 1
ATOM 1490 C C . ARG A 1 182 ? -3.559 -8.438 16.184 1.00 96.75 182 ARG A C 1
ATOM 1492 O O . ARG A 1 182 ? -2.423 -7.961 16.215 1.00 96.75 182 ARG A O 1
ATOM 1499 N N . GLN A 1 183 ? -3.778 -9.730 15.960 1.00 95.25 183 GLN A N 1
ATOM 1500 C CA . GLN A 1 183 ? -2.723 -10.686 15.626 1.00 95.25 183 GLN A CA 1
ATOM 1501 C C . GLN A 1 183 ? -2.105 -10.375 14.266 1.00 95.25 183 GLN A C 1
ATOM 1503 O O . GLN A 1 183 ? -0.880 -10.372 14.148 1.00 95.25 183 GLN A O 1
ATOM 1508 N N . LEU A 1 184 ? -2.925 -10.013 13.274 1.00 93.69 184 LEU A N 1
ATOM 1509 C CA . LEU A 1 184 ? -2.453 -9.531 11.976 1.00 93.69 184 LEU A CA 1
ATOM 1510 C C . LEU A 1 184 ? -1.476 -8.355 12.130 1.00 93.69 184 LEU A C 1
ATOM 1512 O O . LEU A 1 184 ? -0.395 -8.368 11.536 1.00 93.69 184 LEU A O 1
ATOM 1516 N N . LEU A 1 185 ? -1.831 -7.357 12.947 1.00 94.69 185 LEU A N 1
ATOM 1517 C CA . LEU A 1 185 ? -0.954 -6.224 13.237 1.00 94.69 185 LEU A CA 1
ATOM 1518 C C . LEU A 1 185 ? 0.359 -6.689 13.877 1.00 94.69 185 LEU A C 1
ATOM 1520 O O . LEU A 1 185 ? 1.439 -6.428 13.347 1.00 94.69 185 LEU A O 1
ATOM 1524 N N . ARG A 1 186 ? 0.269 -7.399 15.004 1.00 94.44 186 ARG A N 1
ATOM 1525 C CA . ARG A 1 186 ? 1.427 -7.756 15.833 1.00 94.44 186 ARG A CA 1
ATOM 1526 C C . ARG A 1 186 ? 2.412 -8.681 15.115 1.00 94.44 186 ARG A C 1
ATOM 1528 O O . ARG A 1 186 ? 3.624 -8.460 15.176 1.00 94.44 186 ARG A O 1
ATOM 1535 N N . ASN A 1 187 ? 1.892 -9.712 14.459 1.00 92.94 187 ASN A N 1
ATOM 1536 C CA . ASN A 1 187 ? 2.691 -10.824 13.952 1.00 92.94 187 ASN A CA 1
ATOM 1537 C C . ASN A 1 187 ? 3.099 -10.636 12.490 1.00 92.94 187 ASN A C 1
ATOM 1539 O O . ASN A 1 187 ? 4.088 -11.228 12.068 1.00 92.94 187 ASN A O 1
ATOM 1543 N N . HIS A 1 188 ? 2.377 -9.806 11.727 1.00 90.62 188 HIS A N 1
ATOM 1544 C CA . HIS A 1 188 ? 2.641 -9.621 10.301 1.00 90.62 188 HIS A CA 1
ATOM 1545 C C . HIS A 1 188 ? 2.921 -8.162 9.936 1.00 90.62 188 HIS A C 1
ATOM 1547 O O . HIS A 1 188 ? 4.035 -7.864 9.511 1.00 90.62 188 HIS A O 1
ATOM 1553 N N . LEU A 1 189 ? 1.978 -7.229 10.120 1.00 92.19 189 LEU A N 1
ATOM 1554 C CA . LEU A 1 189 ? 2.170 -5.841 9.656 1.00 92.19 189 LEU A CA 1
ATOM 1555 C C . LEU A 1 189 ? 3.331 -5.132 10.365 1.00 92.19 189 LEU A C 1
ATOM 1557 O O . LEU A 1 189 ? 4.110 -4.451 9.705 1.00 92.19 189 LEU A O 1
ATOM 1561 N N . ASN A 1 190 ? 3.511 -5.353 11.668 1.00 93.81 190 ASN A N 1
ATOM 1562 C CA . ASN A 1 190 ? 4.652 -4.828 12.428 1.00 93.81 190 ASN A CA 1
ATOM 1563 C C . ASN A 1 190 ? 6.001 -5.433 12.006 1.00 93.81 190 ASN A C 1
ATOM 1565 O O . ASN A 1 190 ? 7.048 -4.899 12.361 1.00 93.81 190 ASN A O 1
ATOM 1569 N N . GLN A 1 191 ? 6.000 -6.556 11.283 1.00 91.38 191 GLN A N 1
ATOM 1570 C CA . GLN A 1 191 ? 7.222 -7.179 10.772 1.00 91.38 191 GLN A CA 1
ATOM 1571 C C . GLN A 1 191 ? 7.595 -6.641 9.385 1.00 91.38 191 GLN A C 1
ATOM 1573 O O . GLN A 1 191 ? 8.778 -6.669 9.028 1.00 91.38 191 GLN A O 1
ATOM 1578 N N . VAL A 1 192 ? 6.615 -6.102 8.641 1.00 90.75 192 VAL A N 1
ATOM 1579 C CA . VAL A 1 192 ? 6.821 -5.467 7.333 1.00 90.75 192 VAL A CA 1
ATOM 1580 C C . VAL A 1 192 ? 7.758 -4.278 7.493 1.00 90.75 192 VAL A C 1
ATOM 1582 O O . VAL A 1 192 ? 7.451 -3.312 8.189 1.00 90.75 192 VAL A O 1
ATOM 1585 N N . GLY A 1 193 ? 8.914 -4.369 6.840 1.00 87.44 193 GLY A N 1
ATOM 1586 C CA . GLY A 1 193 ? 9.970 -3.364 6.924 1.00 87.44 193 GLY A CA 1
ATOM 1587 C C . GLY A 1 193 ? 11.043 -3.603 7.985 1.00 87.44 193 GLY A C 1
ATOM 1588 O O . GLY A 1 193 ? 12.075 -2.939 7.937 1.00 87.44 193 GLY A O 1
ATOM 1589 N N . HIS A 1 194 ? 10.846 -4.565 8.893 1.00 88.62 194 HIS A N 1
ATOM 1590 C CA . HIS A 1 194 ? 11.813 -4.910 9.941 1.00 88.62 194 HIS A CA 1
ATOM 1591 C C . HIS A 1 194 ? 12.460 -6.265 9.675 1.00 88.62 194 HIS A C 1
ATOM 1593 O O . HIS A 1 194 ? 13.627 -6.324 9.298 1.00 88.62 194 HIS A O 1
ATOM 1599 N N . THR A 1 195 ? 11.696 -7.345 9.832 1.00 86.81 195 THR A N 1
ATOM 1600 C CA . THR A 1 195 ? 12.185 -8.733 9.821 1.00 86.81 195 THR A CA 1
ATOM 1601 C C . THR A 1 195 ? 11.587 -9.565 8.686 1.00 86.81 195 THR A C 1
ATOM 1603 O O . THR A 1 195 ? 12.145 -10.609 8.360 1.00 86.81 195 THR A O 1
ATOM 1606 N N . GLY A 1 196 ? 10.502 -9.107 8.047 1.00 81.00 196 GLY A N 1
ATOM 1607 C CA . GLY A 1 196 ? 9.854 -9.819 6.943 1.00 81.00 196 GLY A CA 1
ATOM 1608 C C . GLY A 1 196 ? 9.175 -8.896 5.930 1.00 81.00 196 GLY A C 1
ATOM 1609 O O . GLY A 1 196 ? 8.941 -7.721 6.198 1.00 81.00 196 GLY A O 1
ATOM 1610 N N . GLY A 1 197 ? 8.878 -9.425 4.741 1.00 81.06 197 GLY A N 1
ATOM 1611 C CA . GLY A 1 197 ? 8.121 -8.732 3.692 1.00 81.06 197 GLY A CA 1
ATOM 1612 C C . GLY A 1 197 ? 6.618 -9.042 3.714 1.00 81.06 197 GLY A C 1
ATOM 1613 O O . GLY A 1 197 ? 6.119 -9.751 4.58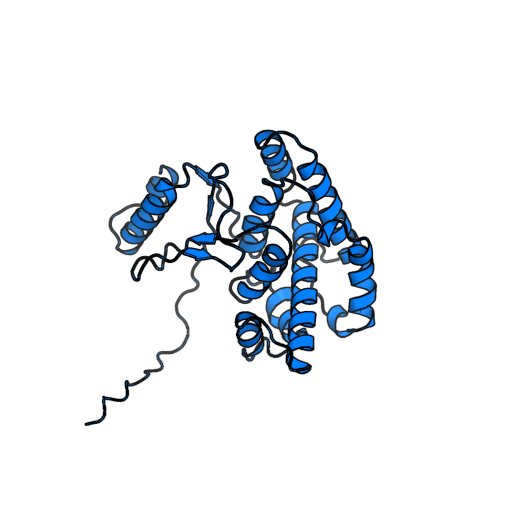5 1.00 81.06 197 GLY A O 1
ATOM 1614 N N . LEU A 1 198 ? 5.888 -8.570 2.696 1.00 76.38 198 LEU A N 1
ATOM 1615 C CA . LEU A 1 198 ? 4.449 -8.845 2.529 1.00 76.38 198 LEU A CA 1
ATOM 1616 C C . LEU A 1 198 ? 4.116 -10.299 2.150 1.00 76.38 198 LEU A C 1
ATOM 1618 O O . LEU A 1 198 ? 2.944 -10.621 1.961 1.00 76.38 198 LEU A O 1
ATOM 1622 N N . GLU A 1 199 ? 5.104 -11.186 2.024 1.00 59.72 199 GLU A N 1
ATOM 1623 C CA . GLU A 1 199 ? 4.904 -12.580 1.599 1.00 59.72 199 GLU A CA 1
ATOM 1624 C C . GLU A 1 199 ? 3.903 -13.332 2.497 1.00 59.72 199 GLU A C 1
ATOM 1626 O O . GLU A 1 199 ? 3.218 -14.238 2.031 1.00 59.72 199 GLU A O 1
ATOM 1631 N N . GLN A 1 200 ? 3.720 -12.881 3.743 1.00 49.72 200 GLN A N 1
ATOM 1632 C CA . GLN A 1 200 ? 2.745 -13.426 4.690 1.00 49.72 200 GLN A CA 1
ATOM 1633 C C . GLN A 1 200 ? 1.384 -12.700 4.703 1.00 49.72 200 GLN A C 1
ATOM 1635 O O . GLN A 1 200 ? 0.507 -13.096 5.450 1.00 49.72 200 GLN A O 1
ATOM 1640 N N . VAL A 1 201 ? 1.158 -11.631 3.940 1.00 51.25 201 VAL A N 1
ATOM 1641 C CA . VAL A 1 201 ? -0.074 -10.796 4.006 1.00 51.25 201 VAL A CA 1
ATOM 1642 C C . VAL A 1 201 ? -0.541 -10.319 2.622 1.00 51.25 201 VAL A C 1
ATOM 1644 O O . VAL A 1 201 ? -1.372 -9.421 2.491 1.00 51.25 201 VAL A O 1
ATOM 1647 N N . SER A 1 202 ? -0.002 -10.935 1.567 1.00 52.97 202 SER A N 1
ATOM 1648 C CA . SER A 1 202 ? -0.085 -10.466 0.178 1.00 52.97 202 SER A CA 1
ATOM 1649 C C . SER A 1 202 ? -1.511 -10.308 -0.365 1.00 52.97 202 SER A C 1
ATOM 1651 O O . SER A 1 202 ? -1.751 -9.407 -1.168 1.00 52.97 202 SER A O 1
ATOM 1653 N N . CYS A 1 203 ? -2.477 -11.104 0.102 1.00 47.56 203 CYS A N 1
ATOM 1654 C CA . CYS A 1 203 ? -3.858 -11.038 -0.381 1.00 47.56 203 CYS A CA 1
ATOM 1655 C C . CYS A 1 203 ? -4.609 -9.774 0.081 1.00 47.56 203 CYS A C 1
ATOM 1657 O O . CYS A 1 203 ? -5.350 -9.181 -0.704 1.00 47.56 203 CYS A O 1
ATOM 1659 N N . THR A 1 204 ? -4.400 -9.315 1.323 1.00 47.59 204 THR A N 1
ATOM 1660 C CA . THR A 1 204 ? -5.041 -8.095 1.855 1.00 47.59 204 THR A CA 1
ATOM 1661 C C . THR A 1 204 ? -4.595 -6.868 1.071 1.00 47.59 204 THR A C 1
ATOM 1663 O O . THR A 1 204 ? -5.400 -6.002 0.738 1.00 47.59 204 THR A O 1
ATOM 1666 N N . PHE A 1 205 ? -3.315 -6.847 0.703 1.00 49.75 205 PHE A N 1
ATOM 1667 C CA . PHE A 1 205 ? -2.685 -5.755 -0.023 1.00 49.75 205 PHE A CA 1
ATOM 1668 C C . PHE A 1 205 ? -3.292 -5.514 -1.414 1.00 49.75 205 PHE A C 1
ATOM 1670 O O . PHE A 1 205 ? -3.552 -4.369 -1.784 1.00 49.75 205 PHE A O 1
ATOM 1677 N N . GLY A 1 206 ? -3.586 -6.589 -2.157 1.00 51.78 206 GLY A N 1
ATOM 1678 C CA . GLY A 1 206 ? -4.286 -6.499 -3.439 1.00 51.78 206 GLY A CA 1
ATOM 1679 C C . GLY A 1 206 ? -5.673 -5.873 -3.291 1.00 51.78 206 GLY A C 1
ATOM 1680 O O . GLY A 1 206 ? -6.013 -4.969 -4.044 1.00 51.78 206 GLY A O 1
ATOM 1681 N N . SER A 1 207 ? -6.445 -6.272 -2.276 1.00 48.69 207 SER A N 1
ATOM 1682 C CA . SER A 1 207 ? -7.801 -5.748 -2.055 1.00 48.69 207 SER A CA 1
ATOM 1683 C C . SER A 1 207 ? -7.852 -4.269 -1.651 1.00 48.69 207 SER A C 1
ATOM 1685 O O . SER A 1 207 ? -8.741 -3.555 -2.110 1.00 48.69 207 SER A O 1
ATOM 1687 N N . THR A 1 208 ? -6.880 -3.786 -0.863 1.00 49.03 208 THR A N 1
ATOM 1688 C CA . THR A 1 208 ? -6.801 -2.379 -0.430 1.00 49.03 208 THR A CA 1
ATOM 1689 C C . THR A 1 208 ? -6.602 -1.423 -1.610 1.00 49.03 208 THR A C 1
ATOM 1691 O O . THR A 1 208 ? -7.140 -0.317 -1.590 1.00 49.03 208 THR A O 1
ATOM 1694 N N . LEU A 1 209 ? -5.865 -1.844 -2.646 1.00 48.31 209 LEU A N 1
ATOM 1695 C CA . LEU A 1 209 ? -5.604 -1.032 -3.841 1.00 48.31 209 LEU A CA 1
ATOM 1696 C C . LEU A 1 209 ? -6.585 -1.323 -4.996 1.00 48.31 209 LEU A C 1
ATOM 1698 O O . LEU A 1 209 ? -6.970 -0.392 -5.705 1.00 48.31 209 LEU A O 1
ATOM 1702 N N . ALA A 1 210 ? -7.029 -2.574 -5.171 1.00 43.19 210 ALA A N 1
ATOM 1703 C CA . ALA A 1 210 ? -7.847 -3.011 -6.311 1.00 43.19 210 ALA A CA 1
ATOM 1704 C C . ALA A 1 210 ? -9.351 -2.712 -6.181 1.00 43.19 210 ALA A C 1
ATOM 1706 O O . ALA A 1 210 ? -10.001 -2.479 -7.192 1.00 43.19 210 ALA A O 1
ATOM 1707 N N . GLN A 1 211 ? -9.928 -2.649 -4.972 1.00 42.59 211 GLN A N 1
ATOM 1708 C CA . GLN A 1 211 ? -11.322 -2.175 -4.817 1.00 42.59 211 GLN A CA 1
ATOM 1709 C C . GLN A 1 211 ? -11.458 -0.655 -5.003 1.00 42.59 211 GLN A C 1
ATOM 1711 O O . GLN A 1 211 ? -12.556 -0.118 -5.073 1.00 42.59 211 GLN A O 1
ATOM 1716 N N . ASN A 1 212 ? -10.322 0.028 -5.099 1.00 39.53 212 ASN A N 1
ATOM 1717 C CA . ASN A 1 212 ? -10.175 1.450 -4.844 1.00 39.53 212 ASN A CA 1
ATOM 1718 C C . ASN A 1 212 ? -9.527 2.192 -6.030 1.00 39.53 212 ASN A C 1
ATOM 1720 O O . ASN A 1 212 ? -9.401 3.413 -6.039 1.00 39.53 212 ASN A O 1
ATOM 1724 N N . SER A 1 213 ? -9.128 1.461 -7.066 1.00 34.97 213 SER A N 1
ATOM 1725 C CA . SER A 1 213 ? -8.675 1.979 -8.354 1.00 34.97 213 SER A CA 1
ATOM 1726 C C . SER A 1 213 ? -8.854 0.879 -9.398 1.00 34.97 213 SER A C 1
ATOM 1728 O O . SER A 1 213 ? -8.882 -0.294 -9.034 1.00 34.97 213 SER A O 1
ATOM 1730 N N . SER A 1 214 ? -8.937 1.214 -10.689 1.00 32.66 214 SER A N 1
ATOM 1731 C CA . SER A 1 214 ? -8.927 0.242 -11.803 1.00 32.66 214 SER A CA 1
ATOM 1732 C C . SER A 1 214 ? -7.567 -0.474 -11.953 1.00 32.66 214 SER A C 1
ATOM 1734 O O . SER A 1 214 ? -7.066 -0.679 -13.057 1.00 32.66 214 SER A O 1
ATOM 1736 N N . PHE A 1 215 ? -6.916 -0.790 -10.834 1.00 35.91 215 PHE A N 1
ATOM 1737 C CA . PHE A 1 215 ? -5.570 -1.313 -10.726 1.00 35.91 215 PHE A CA 1
ATOM 1738 C C . PHE A 1 215 ? -5.628 -2.824 -10.505 1.00 35.91 215 PHE A C 1
ATOM 1740 O O . PHE A 1 215 ? -5.734 -3.317 -9.382 1.00 35.91 215 PHE A O 1
ATOM 1747 N N . ASN A 1 216 ? -5.523 -3.573 -11.602 1.00 45.44 216 ASN A N 1
ATOM 1748 C CA . ASN A 1 216 ? -5.279 -5.008 -11.551 1.00 45.44 216 ASN A CA 1
ATOM 1749 C C . ASN A 1 216 ? -3.804 -5.251 -11.213 1.00 45.44 216 ASN A C 1
ATOM 1751 O O . ASN A 1 216 ? -2.924 -5.100 -12.063 1.00 45.44 216 ASN A O 1
ATOM 1755 N N . HIS A 1 217 ? -3.515 -5.647 -9.971 1.00 47.66 217 HIS A N 1
ATOM 1756 C CA . HIS A 1 217 ? -2.173 -6.105 -9.624 1.00 47.66 217 HIS A CA 1
ATOM 1757 C C . HIS A 1 217 ? -1.953 -7.493 -10.238 1.00 47.66 217 HIS A C 1
ATOM 1759 O O . HIS A 1 217 ? -2.591 -8.467 -9.833 1.00 47.66 217 HIS A O 1
ATOM 1765 N N . GLN A 1 218 ? -1.064 -7.581 -11.229 1.00 48.81 218 GLN A N 1
ATOM 1766 C CA . GLN A 1 218 ? -0.668 -8.843 -11.846 1.00 48.81 218 GLN A CA 1
ATOM 1767 C C . GLN A 1 218 ? 0.764 -9.192 -11.442 1.00 48.81 218 GLN A C 1
ATOM 1769 O O . GLN A 1 218 ? 1.721 -8.515 -11.821 1.00 48.81 218 GLN A O 1
ATOM 1774 N N . THR A 1 219 ? 0.919 -10.267 -10.671 1.00 52.06 219 THR A N 1
ATOM 1775 C CA . THR A 1 219 ? 2.234 -10.784 -10.282 1.00 52.06 219 THR A CA 1
ATOM 1776 C C . THR A 1 219 ? 2.626 -11.940 -11.199 1.00 52.06 219 THR A C 1
ATOM 1778 O O . THR A 1 219 ? 1.923 -12.949 -11.265 1.00 52.06 219 THR A O 1
ATOM 1781 N N . PHE A 1 220 ? 3.774 -11.824 -11.871 1.00 46.78 220 PHE A N 1
ATOM 1782 C CA . PHE A 1 220 ? 4.385 -12.923 -12.625 1.00 46.78 220 PHE A CA 1
ATOM 1783 C C . PHE A 1 220 ? 5.351 -13.691 -11.719 1.00 46.78 220 PHE A C 1
ATOM 1785 O O . PHE A 1 220 ? 6.416 -13.186 -11.358 1.00 46.78 220 PHE A O 1
ATOM 1792 N N . VAL A 1 221 ? 4.985 -14.918 -11.337 1.00 52.78 221 VAL A N 1
ATOM 1793 C CA . VAL A 1 221 ? 5.797 -15.750 -10.435 1.00 52.78 221 VAL A CA 1
ATOM 1794 C C . VAL A 1 221 ? 6.682 -16.688 -11.257 1.00 52.78 221 VAL A C 1
ATOM 1796 O O . VAL A 1 221 ? 6.293 -17.805 -11.593 1.00 52.78 221 VAL A O 1
ATOM 1799 N N . GLY A 1 222 ? 7.908 -16.250 -11.560 1.00 36.34 222 GLY A N 1
ATOM 1800 C CA . GLY A 1 222 ? 8.841 -16.991 -12.427 1.00 36.34 222 GLY A CA 1
ATOM 1801 C C . GLY A 1 222 ? 9.207 -18.408 -11.951 1.00 36.34 222 GLY A C 1
ATOM 1802 O O . GLY A 1 222 ? 9.534 -19.263 -12.769 1.00 36.34 222 GLY A O 1
ATOM 1803 N N . GLN A 1 223 ? 9.103 -18.699 -10.648 1.00 34.50 223 GLN A N 1
ATOM 1804 C CA . GLN A 1 223 ? 9.415 -20.024 -10.088 1.00 34.50 223 GLN A CA 1
ATOM 1805 C C . GLN A 1 223 ? 8.314 -21.079 -10.307 1.00 34.50 223 GLN A C 1
ATOM 1807 O O . GLN A 1 223 ? 8.590 -22.268 -10.171 1.00 34.50 223 GLN A O 1
ATOM 1812 N N . LYS A 1 224 ? 7.086 -20.680 -10.671 1.00 37.03 224 LYS A N 1
ATOM 1813 C CA . LYS A 1 224 ? 5.946 -21.600 -10.859 1.00 37.03 224 LYS A CA 1
ATOM 1814 C C . LYS A 1 224 ? 5.746 -22.075 -12.308 1.00 37.03 224 LYS A C 1
ATOM 1816 O O . LYS A 1 224 ? 4.771 -22.755 -12.600 1.00 37.03 224 LYS A O 1
ATOM 1821 N N . PHE A 1 225 ? 6.691 -21.810 -13.214 1.00 34.59 225 PHE A N 1
ATOM 1822 C CA . PHE A 1 225 ? 6.591 -22.157 -14.645 1.00 34.59 225 PHE A CA 1
ATOM 1823 C C . PHE A 1 225 ? 6.571 -23.667 -14.979 1.00 34.59 225 PHE A C 1
ATOM 1825 O O . PHE A 1 225 ? 6.524 -24.027 -16.153 1.00 34.59 225 PHE A O 1
ATOM 1832 N N . ARG A 1 226 ? 6.602 -24.565 -13.980 1.00 30.42 226 ARG A N 1
ATOM 1833 C CA . ARG A 1 226 ? 6.402 -26.015 -14.175 1.00 30.42 226 ARG A CA 1
ATOM 1834 C C . ARG A 1 226 ? 4.929 -26.441 -14.234 1.00 30.42 226 ARG A C 1
ATOM 1836 O O . ARG A 1 226 ? 4.663 -27.562 -14.645 1.00 30.42 226 ARG A O 1
ATOM 1843 N N . SER A 1 227 ? 3.989 -25.568 -13.881 1.00 28.06 227 SER A N 1
ATOM 1844 C CA . SER A 1 227 ? 2.550 -25.837 -13.938 1.00 28.06 227 SER A CA 1
ATOM 1845 C C . SER A 1 227 ? 1.845 -24.603 -14.495 1.00 28.06 227 SER A C 1
ATOM 1847 O O . SER A 1 227 ? 1.868 -23.563 -13.845 1.00 28.06 227 SER A O 1
ATOM 1849 N N . SER A 1 228 ? 1.293 -24.716 -15.703 1.00 23.66 228 SER A N 1
ATOM 1850 C CA . SER A 1 228 ? 0.253 -23.856 -16.292 1.00 23.66 228 SER A CA 1
ATOM 1851 C C . SER A 1 228 ? 0.278 -22.373 -15.868 1.00 23.66 228 SER A C 1
ATOM 1853 O O . SER A 1 228 ? -0.308 -22.012 -14.856 1.00 23.66 228 SER A O 1
ATOM 1855 N N . VAL A 1 229 ? 0.955 -21.524 -16.654 1.00 25.16 229 VAL A N 1
ATOM 1856 C CA . VAL A 1 229 ? 0.802 -20.049 -16.736 1.00 25.16 229 VAL A CA 1
ATOM 1857 C C . VAL A 1 229 ? 0.344 -19.360 -15.431 1.00 25.16 229 VAL A C 1
ATOM 1859 O O . VAL A 1 229 ? -0.839 -19.107 -15.223 1.00 25.16 229 VAL A O 1
ATOM 1862 N N . VAL A 1 230 ? 1.287 -18.996 -14.552 1.00 30.84 230 VAL A N 1
ATOM 1863 C CA . VAL A 1 230 ? 0.978 -18.324 -13.272 1.00 30.84 230 VAL A CA 1
ATOM 1864 C C . VAL A 1 230 ? 1.182 -16.812 -13.375 1.00 30.84 230 VAL A C 1
ATOM 1866 O O . VAL A 1 230 ? 2.215 -16.265 -12.979 1.00 30.84 230 VAL A O 1
ATOM 1869 N N . GLY A 1 231 ? 0.167 -16.132 -13.903 1.00 27.30 231 GLY A N 1
ATOM 1870 C CA . GLY A 1 231 ? -0.125 -14.757 -13.515 1.00 27.30 231 GLY A CA 1
ATOM 1871 C C . GLY A 1 231 ? -1.150 -14.787 -12.385 1.00 27.30 231 GLY A C 1
ATOM 1872 O O . GLY A 1 231 ? -2.283 -15.193 -12.618 1.00 27.30 231 GLY A O 1
ATOM 1873 N N . CYS A 1 232 ? -0.789 -14.359 -11.173 1.00 29.39 232 CYS A N 1
ATOM 1874 C CA . CYS A 1 232 ? -1.807 -14.064 -10.162 1.00 29.39 232 CYS A CA 1
ATOM 1875 C C . CYS A 1 232 ? -2.385 -12.688 -10.492 1.00 29.39 232 CYS A C 1
ATOM 1877 O O . CYS A 1 232 ? -1.691 -11.684 -10.333 1.00 29.39 232 CYS A O 1
ATOM 1879 N N . SER A 1 233 ? -3.617 -12.650 -10.998 1.00 29.16 233 SER A N 1
ATOM 1880 C CA . SER A 1 233 ? -4.419 -11.430 -11.086 1.00 29.16 233 SER A CA 1
ATOM 1881 C C . SER A 1 233 ? -5.345 -11.401 -9.878 1.00 29.16 233 SER A C 1
ATOM 1883 O O . SER A 1 233 ? -6.106 -12.339 -9.648 1.00 29.16 233 SER A O 1
ATOM 1885 N N . TRP A 1 234 ? -5.240 -10.344 -9.080 1.00 36.59 234 TRP A N 1
ATOM 1886 C CA . TRP A 1 234 ? -6.179 -10.089 -7.994 1.00 36.59 234 TRP A CA 1
ATOM 1887 C C . TRP A 1 234 ? -7.386 -9.367 -8.610 1.00 36.59 234 TRP A C 1
ATOM 1889 O O . TRP A 1 234 ? -7.217 -8.295 -9.179 1.00 36.59 234 TRP A O 1
ATOM 1899 N N . LEU A 1 235 ? -8.550 -10.027 -8.601 1.00 25.36 235 LEU A N 1
ATOM 1900 C CA . LEU A 1 235 ? -9.759 -9.695 -9.373 1.00 25.36 235 LEU A CA 1
ATOM 1901 C C . LEU A 1 235 ? -10.167 -8.204 -9.341 1.00 25.36 235 LEU A C 1
ATOM 1903 O O . LEU A 1 235 ? -10.401 -7.654 -8.266 1.00 25.36 235 LEU A O 1
ATOM 1907 N N . GLY A 1 236 ? -10.366 -7.625 -10.535 1.00 22.91 236 GLY A N 1
ATOM 1908 C CA . GLY A 1 236 ? -11.046 -6.347 -10.785 1.00 22.91 236 GLY A CA 1
ATOM 1909 C C . GLY A 1 236 ? -11.289 -6.057 -12.284 1.00 22.91 236 GLY A C 1
ATOM 1910 O O . GLY A 1 236 ? -10.452 -5.447 -12.933 1.00 22.91 236 GLY A O 1
ATOM 1911 N N . VAL A 1 237 ? -12.456 -6.475 -12.802 1.00 21.97 237 VAL A N 1
ATOM 1912 C CA . VAL A 1 237 ? -13.120 -6.156 -14.103 1.00 21.97 237 VAL A CA 1
ATOM 1913 C C . VAL A 1 237 ? -12.372 -6.485 -15.427 1.00 21.97 237 VAL A C 1
ATOM 1915 O O . VAL A 1 237 ? -11.264 -6.001 -15.663 1.00 21.97 237 VAL A O 1
ATOM 1918 N N . PRO A 1 238 ? -12.983 -7.249 -16.364 1.00 22.08 238 PRO A N 1
ATOM 1919 C CA . PRO A 1 238 ? -12.446 -7.451 -17.713 1.00 22.08 238 PRO A CA 1
ATOM 1920 C C . PRO A 1 238 ? -12.673 -6.215 -18.608 1.00 22.08 238 PRO A C 1
ATOM 1922 O O . PRO A 1 238 ? -13.791 -5.716 -18.690 1.00 22.08 238 PRO A O 1
ATOM 1925 N N . GLY A 1 239 ? -11.632 -5.759 -19.324 1.00 27.86 239 GLY A N 1
ATOM 1926 C CA . GLY A 1 239 ? -11.789 -4.833 -20.465 1.00 27.86 239 GLY A CA 1
ATOM 1927 C C . GLY A 1 239 ? -11.132 -3.444 -20.383 1.00 27.86 239 GLY A C 1
ATOM 1928 O O . GLY A 1 239 ? -11.686 -2.496 -20.928 1.00 27.86 239 GLY A O 1
ATOM 1929 N N . GLY A 1 240 ? -9.967 -3.287 -19.741 1.00 23.83 240 GLY A N 1
ATOM 1930 C CA . GLY A 1 240 ? -9.207 -2.021 -19.747 1.00 23.83 240 GLY A CA 1
ATOM 1931 C C . GLY A 1 240 ? -8.135 -1.928 -20.858 1.00 23.83 240 GLY A C 1
ATOM 1932 O O . GLY A 1 240 ? -7.606 -2.972 -21.244 1.00 23.83 240 GLY A O 1
ATOM 1933 N N . PRO A 1 241 ? -7.783 -0.720 -21.362 1.00 24.64 241 PRO A N 1
ATOM 1934 C CA . PRO A 1 241 ? -6.864 -0.546 -22.493 1.00 24.64 241 PRO A CA 1
ATOM 1935 C C . PRO A 1 241 ? -5.408 -0.938 -22.192 1.00 24.64 241 PRO A C 1
ATOM 1937 O O . PRO A 1 241 ? -4.972 -0.980 -21.044 1.00 24.64 241 PRO A O 1
ATOM 1940 N N . ASP A 1 242 ? -4.656 -1.196 -23.263 1.00 31.41 242 ASP A N 1
ATOM 1941 C CA . ASP A 1 242 ? -3.242 -1.580 -23.276 1.00 31.41 242 ASP A CA 1
ATOM 1942 C C . ASP A 1 242 ? -2.341 -0.362 -22.974 1.00 31.41 242 ASP A C 1
ATOM 1944 O O . ASP A 1 242 ? -2.107 0.484 -23.838 1.00 31.41 242 ASP A O 1
ATOM 1948 N N . TRP A 1 243 ? -1.862 -0.240 -21.730 1.00 27.52 243 TRP A N 1
ATOM 1949 C CA . TRP A 1 243 ? -1.020 0.877 -21.277 1.00 27.52 243 TRP A CA 1
ATOM 1950 C C . TRP A 1 243 ? 0.469 0.493 -21.217 1.00 27.52 243 TRP A C 1
ATOM 1952 O O . TRP A 1 243 ? 0.836 -0.611 -20.813 1.00 27.52 243 TRP A O 1
ATOM 1962 N N . GLY A 1 244 ? 1.327 1.435 -21.630 1.00 26.91 244 GLY A N 1
ATOM 1963 C CA . GLY A 1 244 ? 2.778 1.314 -21.822 1.00 26.91 244 GLY A CA 1
ATOM 1964 C C . GLY A 1 244 ? 3.514 0.398 -20.834 1.00 26.91 244 GLY A C 1
ATOM 1965 O O . GLY A 1 244 ? 3.511 0.585 -19.619 1.00 26.91 244 GLY A O 1
ATOM 1966 N N . ARG A 1 245 ? 4.182 -0.615 -21.391 1.00 32.22 245 ARG A N 1
ATOM 1967 C CA . ARG A 1 245 ? 4.495 -1.866 -20.699 1.00 32.22 245 ARG A CA 1
ATOM 1968 C C . ARG A 1 245 ? 5.893 -1.872 -20.057 1.00 32.22 245 ARG A C 1
ATOM 1970 O O . ARG A 1 245 ? 6.874 -2.299 -20.669 1.00 32.22 245 ARG A O 1
ATOM 1977 N N . ARG A 1 246 ? 5.968 -1.513 -18.762 1.00 33.66 246 ARG A N 1
ATOM 1978 C CA . ARG A 1 246 ? 7.088 -1.844 -17.842 1.00 33.66 246 ARG A CA 1
ATOM 1979 C C . ARG A 1 246 ? 6.612 -2.716 -16.662 1.00 33.66 246 ARG A C 1
ATOM 1981 O O . ARG A 1 246 ? 5.618 -2.377 -16.032 1.00 33.66 246 ARG A O 1
ATOM 1988 N N . ILE A 1 247 ? 7.314 -3.816 -16.351 1.00 35.97 247 ILE A N 1
ATOM 1989 C CA . ILE A 1 247 ? 7.058 -4.667 -15.163 1.00 35.97 247 ILE A CA 1
ATOM 1990 C C . ILE A 1 247 ? 8.114 -4.414 -14.081 1.00 35.97 247 ILE A C 1
ATOM 1992 O O . ILE A 1 247 ? 9.296 -4.209 -14.370 1.00 35.97 247 ILE A O 1
ATOM 1996 N N . HIS A 1 248 ? 7.687 -4.510 -12.822 1.00 42.31 248 HIS A N 1
ATOM 1997 C CA . HIS A 1 248 ? 8.556 -4.569 -11.650 1.00 42.31 248 HIS A CA 1
ATOM 1998 C C . HIS A 1 248 ? 8.584 -6.002 -11.106 1.00 42.31 248 HIS A C 1
ATOM 2000 O O . HIS A 1 248 ? 7.541 -6.557 -10.771 1.00 42.31 248 HIS A O 1
ATOM 2006 N N . VAL A 1 249 ? 9.771 -6.609 -11.021 1.00 37.75 249 VAL A N 1
ATOM 2007 C CA . VAL A 1 249 ? 9.946 -7.970 -10.479 1.00 37.75 249 VAL A CA 1
ATOM 2008 C C . VAL A 1 249 ? 10.608 -7.892 -9.111 1.00 37.75 249 VAL A C 1
ATOM 2010 O O . VAL A 1 249 ? 11.667 -7.279 -8.959 1.00 37.75 249 VAL A O 1
ATOM 2013 N N . GLN A 1 250 ? 9.998 -8.548 -8.127 1.00 34.81 250 GLN A N 1
ATOM 2014 C CA . GLN A 1 250 ? 10.599 -8.798 -6.819 1.00 34.81 250 GLN A CA 1
ATOM 2015 C C . GLN A 1 250 ? 11.428 -10.082 -6.857 1.00 34.81 250 GLN A C 1
ATOM 2017 O O . GLN A 1 250 ? 11.029 -11.071 -7.469 1.00 34.81 250 GLN A O 1
ATOM 2022 N N . HIS A 1 251 ? 12.572 -10.072 -6.178 1.00 35.69 251 HIS A N 1
ATOM 2023 C CA . HIS A 1 251 ? 13.343 -11.278 -5.896 1.00 35.69 251 HIS A CA 1
ATOM 2024 C C . HIS A 1 251 ? 13.276 -11.546 -4.393 1.00 35.69 251 HIS A C 1
ATOM 2026 O O . HIS A 1 251 ? 13.910 -10.831 -3.618 1.00 35.69 251 HIS A O 1
ATOM 2032 N N . GLY A 1 252 ? 12.533 -12.577 -3.988 1.00 29.19 252 GLY A N 1
ATOM 2033 C CA . GLY A 1 252 ? 12.676 -13.159 -2.657 1.00 29.19 252 GLY A CA 1
ATOM 2034 C C . GLY A 1 252 ? 14.025 -13.875 -2.574 1.00 29.19 252 GLY A C 1
ATOM 2035 O O . GLY A 1 252 ? 14.327 -14.745 -3.400 1.00 29.19 252 GLY A O 1
ATOM 2036 N N . ARG A 1 253 ? 14.874 -13.497 -1.612 1.00 26.44 253 ARG A N 1
ATOM 2037 C CA . ARG A 1 253 ? 16.016 -14.336 -1.231 1.00 26.44 253 ARG A CA 1
ATOM 2038 C C . ARG A 1 253 ? 15.441 -15.524 -0.472 1.00 26.44 253 ARG A C 1
ATOM 2040 O O . ARG A 1 253 ? 14.934 -15.350 0.627 1.00 26.44 253 ARG A O 1
ATOM 2047 N N . GLY A 1 254 ? 15.491 -16.706 -1.081 1.00 25.48 254 GLY A N 1
ATOM 2048 C CA . GLY A 1 254 ? 15.089 -17.940 -0.418 1.00 25.48 254 GLY A CA 1
ATOM 2049 C C . GLY A 1 254 ? 15.923 -18.150 0.842 1.00 25.48 254 GLY A C 1
ATOM 2050 O O . GLY A 1 254 ? 17.142 -18.289 0.754 1.00 25.48 254 GLY A O 1
ATOM 2051 N N . LEU A 1 255 ? 15.263 -18.169 1.995 1.00 24.98 255 LEU A N 1
ATOM 2052 C CA . LEU A 1 255 ? 15.767 -18.912 3.139 1.00 24.98 255 LEU A CA 1
ATOM 2053 C C . LEU A 1 255 ? 15.493 -20.395 2.855 1.00 24.98 255 LEU A C 1
ATOM 2055 O O . LEU A 1 255 ? 14.454 -20.742 2.294 1.00 24.98 255 LEU A O 1
ATOM 2059 N N . GLY A 1 256 ? 16.494 -21.234 3.122 1.00 23.61 256 GLY A N 1
ATOM 2060 C CA . GLY A 1 256 ? 16.483 -22.666 2.824 1.00 23.61 256 GLY A CA 1
ATOM 2061 C C . GLY A 1 256 ? 15.355 -23.437 3.523 1.00 23.61 256 GLY A C 1
ATOM 2062 O O . GLY A 1 256 ? 14.643 -22.883 4.359 1.00 23.61 256 GLY A O 1
ATOM 2063 N N . PRO A 1 257 ? 15.178 -24.721 3.170 1.00 26.30 257 PRO A N 1
ATOM 2064 C CA . PRO A 1 257 ? 14.059 -25.514 3.642 1.00 26.30 257 PRO A CA 1
ATOM 2065 C C . PRO A 1 257 ? 14.259 -25.837 5.121 1.00 26.30 257 PRO A C 1
ATOM 2067 O O . PRO A 1 257 ? 15.189 -26.549 5.491 1.00 26.30 257 PRO A O 1
ATOM 2070 N N . SER A 1 258 ? 13.371 -25.341 5.972 1.00 24.58 258 SER A N 1
ATOM 2071 C CA . SER A 1 258 ? 13.177 -25.910 7.298 1.00 24.58 258 SER A CA 1
ATOM 2072 C C . SER A 1 258 ? 11.697 -26.185 7.504 1.00 24.58 258 SER A C 1
ATOM 2074 O O . SER A 1 258 ? 10.891 -25.259 7.440 1.00 24.58 258 SER A O 1
ATOM 2076 N N . LEU A 1 259 ? 11.431 -27.452 7.834 1.00 25.23 259 LEU A N 1
ATOM 2077 C CA . LEU A 1 259 ? 10.201 -28.052 8.357 1.00 25.23 259 LEU A CA 1
ATOM 2078 C C . LEU A 1 259 ? 9.290 -28.740 7.326 1.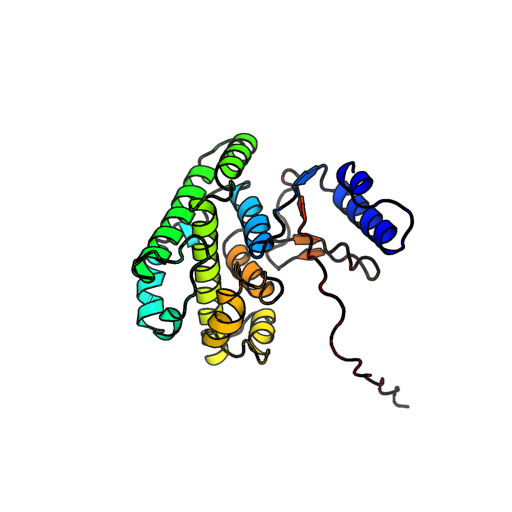00 25.23 259 LEU A C 1
ATOM 2080 O O . LEU A 1 259 ? 8.407 -28.137 6.729 1.00 25.23 259 LEU A O 1
ATOM 2084 N N . GLY A 1 260 ? 9.475 -30.063 7.249 1.00 23.83 260 GLY A N 1
ATOM 2085 C CA . GLY A 1 260 ? 8.387 -30.990 7.559 1.00 23.83 260 GLY A CA 1
ATOM 2086 C C . GLY A 1 260 ? 7.704 -31.645 6.369 1.00 23.83 260 GLY A C 1
ATOM 2087 O O . GLY A 1 260 ? 6.610 -31.236 5.990 1.00 23.83 260 GLY A O 1
ATOM 2088 N N . ASP A 1 261 ? 8.299 -32.727 5.865 1.00 24.58 261 ASP A N 1
ATOM 2089 C CA . ASP A 1 261 ? 7.551 -33.773 5.170 1.00 24.58 261 ASP A CA 1
ATOM 2090 C C . ASP A 1 261 ? 6.386 -34.231 6.062 1.00 24.58 261 ASP A C 1
ATOM 2092 O O . ASP A 1 261 ? 6.582 -34.854 7.105 1.00 24.58 261 ASP A O 1
ATOM 2096 N N . SER A 1 262 ? 5.162 -33.911 5.651 1.00 24.83 262 SER A N 1
ATOM 2097 C CA . SER A 1 262 ? 3.963 -34.621 6.088 1.00 24.83 262 SER A CA 1
ATOM 2098 C C . SER A 1 262 ? 3.296 -35.183 4.841 1.00 24.83 262 SER A C 1
ATOM 2100 O O . SER A 1 262 ? 2.711 -34.488 4.012 1.00 24.83 262 SER A O 1
ATOM 2102 N N . SER A 1 263 ? 3.499 -36.482 4.682 1.00 24.70 263 SER A N 1
ATOM 2103 C CA . SER A 1 263 ? 2.939 -37.350 3.664 1.00 24.70 263 SER A CA 1
ATOM 2104 C C . SER A 1 263 ? 1.412 -37.382 3.762 1.00 24.70 263 SER A C 1
ATOM 2106 O O . SER A 1 263 ? 0.842 -38.057 4.616 1.00 24.70 263 SER A O 1
ATOM 2108 N N . PHE A 1 264 ? 0.728 -36.692 2.850 1.00 23.72 264 PHE A N 1
ATOM 2109 C CA . PHE A 1 264 ? -0.680 -36.970 2.572 1.00 23.72 264 PHE A CA 1
ATOM 2110 C C . PHE A 1 264 ? -0.768 -38.172 1.626 1.00 23.72 264 PHE A C 1
ATOM 2112 O O . PHE A 1 264 ? -0.374 -38.101 0.462 1.00 23.72 264 PHE A O 1
ATOM 2119 N N . SER A 1 265 ? -1.261 -39.291 2.158 1.00 23.97 265 SER A N 1
ATOM 2120 C CA . SER A 1 265 ? -1.606 -40.490 1.389 1.00 23.97 265 SER A CA 1
ATOM 2121 C C . SER A 1 265 ? -2.899 -40.240 0.598 1.00 23.97 265 SER A C 1
ATOM 2123 O O . SER A 1 265 ? -3.852 -39.715 1.176 1.00 23.97 265 SER A O 1
ATOM 2125 N N . PRO A 1 266 ? -2.981 -40.601 -0.693 1.00 29.47 266 PRO A N 1
ATOM 2126 C CA . PRO A 1 266 ? -4.217 -40.471 -1.451 1.00 29.47 266 PRO A CA 1
ATOM 2127 C C . PRO A 1 266 ? -5.164 -41.634 -1.126 1.00 29.47 266 PRO A C 1
ATOM 2129 O O . PRO A 1 266 ? -4.819 -42.800 -1.314 1.00 29.47 266 PRO A O 1
ATOM 2132 N N . CYS A 1 267 ? -6.374 -41.309 -0.663 1.00 26.14 267 CYS A N 1
ATOM 2133 C CA . CYS A 1 267 ? -7.499 -42.239 -0.664 1.00 26.14 267 CYS A CA 1
ATOM 2134 C C . CYS A 1 267 ? -7.748 -42.724 -2.101 1.00 26.14 267 CYS A C 1
ATOM 2136 O O . CYS A 1 267 ? -7.935 -41.912 -3.010 1.00 26.14 267 CYS A O 1
ATOM 2138 N N . GLY A 1 268 ? -7.708 -44.043 -2.298 1.00 27.00 268 GLY A N 1
ATOM 2139 C CA . GLY A 1 268 ? -8.001 -44.694 -3.573 1.00 27.00 268 GLY A CA 1
ATOM 2140 C C . GLY A 1 268 ? -9.484 -44.599 -3.955 1.00 27.00 268 GLY A C 1
ATOM 2141 O O . GLY A 1 268 ? -10.324 -44.314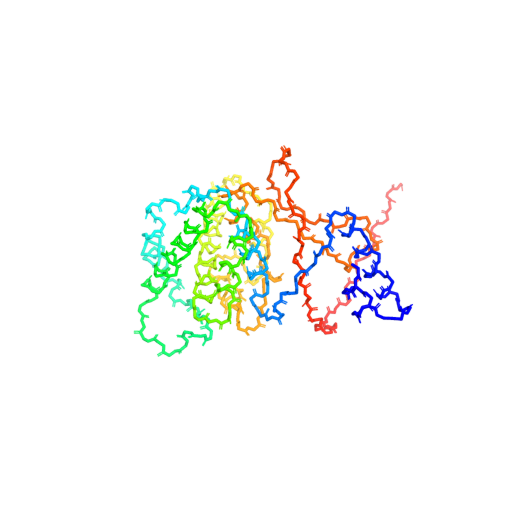 -3.098 1.00 27.00 268 GLY A O 1
ATOM 2142 N N . PRO A 1 269 ? -9.819 -44.819 -5.237 1.00 29.53 269 PRO A N 1
ATOM 2143 C CA . PRO A 1 269 ? -11.190 -44.739 -5.707 1.00 29.53 269 PRO A CA 1
ATOM 2144 C C . PRO A 1 269 ? -11.991 -45.963 -5.259 1.00 29.53 269 PRO A C 1
ATOM 2146 O O . PRO A 1 269 ? -11.528 -47.100 -5.332 1.00 29.53 269 PRO A O 1
ATOM 2149 N N . SER A 1 270 ? -13.211 -45.694 -4.815 1.00 32.22 270 SER A N 1
ATOM 2150 C CA . SER A 1 270 ? -14.261 -46.664 -4.541 1.00 32.22 270 SER A CA 1
ATOM 2151 C C . SER A 1 270 ? -14.700 -47.377 -5.822 1.00 32.22 270 SER A C 1
ATOM 2153 O O . SER A 1 270 ? -15.043 -46.744 -6.823 1.00 32.22 270 SER A O 1
ATOM 2155 N N . SER A 1 271 ? -14.733 -48.703 -5.766 1.00 33.94 271 SER A N 1
ATOM 2156 C CA . SER A 1 271 ? -15.556 -49.597 -6.587 1.00 33.94 271 SER A CA 1
ATOM 2157 C C . SER A 1 271 ? -15.938 -50.785 -5.720 1.00 33.94 271 SER A C 1
ATOM 2159 O O . SER A 1 271 ? -15.036 -51.276 -5.004 1.00 33.94 271 SER A O 1
#

Foldseek 3Di:
DVVLPVPLDDDPPLSVLLNVLVVVLCVQFVAEDEAPQFLCRPVLQQLLVPQLDDLAQWPVLVDPCLLVVLVVCCVVPVLCQVAAQAPLCPPPPDDPSVLLSVLSVLSSVSSHVLNPDDDSVVSNVSSVVQCPPDPNVSSVVSNLLVLLLVLLQVQQVCVVVVHDHPVVSVVQLVDPQRVHSSSCRNVPSSCRNPPHHCPSPVLSSQCSVQVTDVDFDWARDSVPSVDPGDTDTNDDDPDDDSDHHYHYHHDDPDDDDDDDDDDDDDDDDDD

Radius of gyration: 20.23 Å; chains: 1; bounding box: 47×66×47 Å

InterPro domains:
  IPR023235 FAM105 [PF16218] (1-203)
  IPR023235 FAM105 [PR02055] (38-60)
  IPR023235 FAM105 [PR02055] (107-127)
  IPR023235 FAM105 [PR02055] (130-149)
  IPR023235 FAM105 [PR02055] (165-181)
  IPR023235 FAM105 [PR02055] (187-208)
  IPR023235 FAM105 [PTHR33662] (1-201)
  IPR023237 Ubiquitin thioesterase otulin [PR02057] (75-99)
  IPR023237 Ubiquitin thioesterase otulin [PR02057] (150-170)

Secondary structure (DSSP, 8-state):
-HHHHHHS-SS-HHHHHHHHHHHHHHHH-SEEEEPP-STTHHHHHHHHHHHHS-SS--HHHH-GGGGTHHHHHHHH-GGGGG----GGGTT----HHHHHHHHHHHHHHHHHHHHT-SSHHHHHHHHHHH-SSSHHHHHHHHHHHHHHHHHHHHHHHHHHTT----HHHHHHHSSTT-SSHHHIIIIIGGGBTTTB-GGGTHHHHHHHHHTSSS---EEE-GGGTTSS--EEE----S-------EEEE----PPPP-S-----PPPPPP-

pLDDT: mean 74.86, std 25.55, range [21.97, 96.75]